Protein AF-0000000079068045 (afdb_homodimer)

InterPro domains:
  IPR004360 Glyoxalase/fosfomycin resistance/dioxygenase domain [PF00903] (9-110)
  IPR029068 Glyoxalase/Bleomycin resistance protein/Dihydroxybiphenyl dioxygenase [G3DSA:3.10.180.10] (1-116)
  IPR029068 Glyoxalase/Bleomycin resistance protein/Dihydroxybiphenyl dioxygenase [SSF54593] (9-110)

Radius of gyration: 17.55 Å; Cα contacts (8 Å, |Δi|>4): 547; chains: 2; bounding box: 43×41×38 Å

Sequence (234 aa):
MEILGTTLRICVDDLEAAVAFYEGLTSTPAQRFERGGVSVAAIGCFLLMSGPESELEVLRKVGATIAVKDVDEANAALTRAGARIVAGPVPTPAGRNLIALHPDGSVFEYADRKIMTMEILGTTLRICVDDLEAAVAFYEGLTSTPAQRFERGGVSVAAIGCFLLMSGPESELEVLRKVGATIAVKDVDEANAALTRAGARIVAGPVPTPAGRNLIALHPDGSVFEYADRKIMT

Secondary structure (DSSP, 8-state):
--EEEEEEEEE-S-HHHHHHHHHHHH--PPEEEEETTEEEEEETTEEEEE--HHHHHHHTT--EEEEES-HHHHHHHHHHHT-EEEEEEEEETTEEEEEEE-TTS-EEEEE------/--EEEEEEEEE-S-HHHHHHHHHHHH--PPEEEEETTEEEEEETTEEEEE--HHHHHHHTT--EEEEES-HHHHHHHHHHHT-EEEEEEEEETTEEEEEEE-TTS-EEEEE------

Nearest PDB structures (foldseek):
  3r6a-assembly1_B  TM=9.199E-01  e=5.557E-11  Methanosarcina mazei Go1
  8aid-assembly2_D  TM=8.809E-01  e=1.337E-10  Pseudomonas aeruginosa PAO1
  3rhe-assembly1_A  TM=5.974E-01  e=3.546E-06  Legionella pneumophila subsp. pneumophila str. Philadelphia 1
  5umw-assembly2_B  TM=4.608E-01  e=3.687E-05  Streptomyces sp. CB03234
  1r9c-assembly1_B  TM=3.521E-01  e=4.310E-04  Mesorhizobium loti

Structure (mmCIF, N/CA/C/O backbone):
data_AF-0000000079068045-model_v1
#
loop_
_entity.id
_entity.type
_entity.pdbx_description
1 polymer 'VOC family protein'
#
loop_
_atom_site.group_PDB
_atom_site.id
_atom_site.type_symbol
_atom_site.label_atom_id
_atom_site.label_alt_id
_atom_site.label_comp_id
_atom_site.label_asym_id
_atom_site.label_entity_id
_atom_site.label_seq_id
_atom_site.pdbx_PDB_ins_code
_atom_site.Cartn_x
_atom_site.Cartn_y
_atom_site.Cartn_z
_atom_site.occupancy
_atom_site.B_iso_or_equiv
_atom_site.auth_seq_id
_atom_site.auth_comp_id
_atom_site.auth_asym_id
_atom_site.auth_atom_id
_atom_site.pdbx_PDB_model_num
ATOM 1 N N . MET A 1 1 ? 13.25 -12.055 4.816 1 92.44 1 MET A N 1
ATOM 2 C CA . MET A 1 1 ? 13.148 -10.719 5.395 1 92.44 1 MET A CA 1
ATOM 3 C C . MET A 1 1 ? 11.875 -10.586 6.223 1 92.44 1 MET A C 1
ATOM 5 O O . MET A 1 1 ? 10.844 -11.18 5.891 1 92.44 1 MET A O 1
ATOM 9 N N . GLU A 1 2 ? 11.961 -9.898 7.379 1 96.31 2 GLU A N 1
ATOM 10 C CA . GLU A 1 2 ? 10.797 -9.688 8.234 1 96.31 2 GLU A CA 1
ATOM 11 C C . GLU A 1 2 ? 10.109 -8.367 7.91 1 96.31 2 GLU A C 1
ATOM 13 O O . GLU A 1 2 ? 10.68 -7.289 8.125 1 96.31 2 GLU A O 1
ATOM 18 N N . ILE A 1 3 ? 8.914 -8.445 7.43 1 97.31 3 ILE A N 1
ATOM 19 C CA . ILE A 1 3 ? 8.109 -7.281 7.086 1 97.31 3 ILE A CA 1
ATOM 20 C C . ILE A 1 3 ? 7.211 -6.906 8.258 1 97.31 3 ILE A C 1
ATOM 22 O O . ILE A 1 3 ? 6.508 -7.758 8.805 1 97.31 3 ILE A O 1
ATOM 26 N N . LEU A 1 4 ? 7.195 -5.664 8.688 1 97.19 4 LEU A N 1
ATOM 27 C CA . LEU A 1 4 ? 6.527 -5.223 9.906 1 97.19 4 LEU A CA 1
ATOM 28 C C . LEU A 1 4 ? 5.234 -4.48 9.578 1 97.19 4 LEU A C 1
ATOM 30 O O . LEU A 1 4 ? 4.375 -4.305 10.445 1 97.19 4 LEU A O 1
ATOM 34 N N . GLY A 1 5 ? 5.07 -4.027 8.344 1 97.31 5 GLY A N 1
ATOM 35 C CA . GLY A 1 5 ? 3.887 -3.297 7.918 1 97.31 5 GLY A CA 1
ATOM 36 C C . GLY A 1 5 ? 4.078 -2.559 6.609 1 97.31 5 GLY A C 1
ATOM 37 O O . GLY A 1 5 ? 5.168 -2.576 6.035 1 97.31 5 GLY A O 1
ATOM 38 N N . THR A 1 6 ? 3.027 -2.033 6.098 1 98.44 6 THR A N 1
ATOM 39 C CA . THR A 1 6 ? 3.047 -1.273 4.855 1 98.44 6 THR A CA 1
ATOM 40 C C . THR A 1 6 ? 2.369 0.081 5.035 1 98.44 6 THR A C 1
ATOM 42 O O . THR A 1 6 ? 1.378 0.193 5.762 1 98.44 6 THR A O 1
ATOM 45 N N . THR A 1 7 ? 2.953 1.076 4.473 1 98.38 7 THR A N 1
ATOM 46 C CA . THR A 1 7 ? 2.434 2.439 4.477 1 98.38 7 THR A CA 1
ATOM 47 C C . THR A 1 7 ? 2.035 2.873 3.07 1 98.38 7 THR A C 1
ATOM 49 O O . THR A 1 7 ? 2.789 2.666 2.115 1 98.38 7 THR A O 1
ATOM 52 N N . LEU A 1 8 ? 0.835 3.443 2.959 1 98.75 8 LEU A N 1
ATOM 53 C CA . LEU A 1 8 ? 0.317 3.92 1.681 1 98.75 8 LEU A CA 1
ATOM 54 C C . LEU A 1 8 ? 0.761 5.355 1.415 1 98.75 8 LEU A C 1
ATOM 56 O O . LEU A 1 8 ? 0.477 6.254 2.209 1 98.75 8 LEU A O 1
ATOM 60 N N . ARG A 1 9 ? 1.488 5.535 0.337 1 98.44 9 ARG A N 1
ATOM 61 C CA . ARG A 1 9 ? 1.966 6.855 -0.068 1 98.44 9 ARG A CA 1
ATOM 62 C C . ARG A 1 9 ? 0.938 7.562 -0.943 1 98.44 9 ARG A C 1
ATOM 64 O O . ARG A 1 9 ? 0.518 7.031 -1.973 1 98.44 9 ARG A O 1
ATOM 71 N N . ILE A 1 10 ? 0.625 8.742 -0.524 1 98.69 10 ILE A N 1
ATOM 72 C CA . ILE A 1 10 ? -0.393 9.5 -1.237 1 98.69 10 ILE A CA 1
ATOM 73 C C . ILE A 1 10 ? 0.118 10.914 -1.509 1 98.69 10 ILE A C 1
ATOM 75 O O . ILE A 1 10 ? 0.475 11.641 -0.578 1 98.69 10 ILE A O 1
ATOM 79 N N . CYS A 1 11 ? 0.181 11.281 -2.768 1 98.38 11 CYS A N 1
ATOM 80 C CA . CYS A 1 11 ? 0.485 12.664 -3.121 1 98.38 11 CYS A CA 1
ATOM 81 C C . CYS A 1 11 ? -0.789 13.492 -3.213 1 98.38 11 CYS A C 1
ATOM 83 O O . CYS A 1 11 ? -1.734 13.117 -3.906 1 98.38 11 CYS A O 1
ATOM 85 N N . VAL A 1 12 ? -0.786 14.562 -2.514 1 98.31 12 VAL A N 1
ATOM 86 C CA . VAL A 1 12 ? -1.998 15.367 -2.459 1 98.31 12 VAL A CA 1
ATOM 87 C C . VAL A 1 12 ? -1.674 16.812 -2.846 1 98.31 12 VAL A C 1
ATOM 89 O O . VAL A 1 12 ? -0.559 17.281 -2.617 1 98.31 12 VAL A O 1
ATOM 92 N N . ASP A 1 13 ? -2.613 17.516 -3.395 1 96.06 13 ASP A N 1
ATOM 93 C CA . ASP A 1 13 ? -2.455 18.922 -3.75 1 96.06 13 ASP A CA 1
ATOM 94 C C . ASP A 1 13 ? -2.641 19.812 -2.531 1 96.06 13 ASP A C 1
ATOM 96 O O . ASP A 1 13 ? -1.921 20.797 -2.365 1 96.06 13 ASP A O 1
ATOM 100 N N . ASP A 1 14 ? -3.58 19.531 -1.688 1 97.69 14 ASP A N 1
ATOM 101 C CA . ASP A 1 14 ? -3.9 20.281 -0.476 1 97.69 14 ASP A CA 1
ATOM 102 C C . ASP A 1 14 ? -3.652 19.438 0.772 1 97.69 14 ASP A C 1
ATOM 104 O O . ASP A 1 14 ? -4.527 18.672 1.198 1 97.69 14 ASP A O 1
ATOM 108 N N . LEU A 1 15 ? -2.486 19.672 1.396 1 98.5 15 LEU A N 1
ATOM 109 C CA . LEU A 1 15 ? -2.072 18.828 2.52 1 98.5 15 LEU A CA 1
ATOM 110 C C . LEU A 1 15 ? -2.994 19.031 3.717 1 98.5 15 LEU A C 1
ATOM 112 O O . LEU A 1 15 ? -3.355 18.078 4.398 1 98.5 15 LEU A O 1
ATOM 116 N N . GLU A 1 16 ? -3.363 20.234 3.996 1 98.62 16 GLU A N 1
ATOM 117 C CA . GLU A 1 16 ? -4.188 20.531 5.164 1 98.62 16 GLU A CA 1
ATOM 118 C C . GLU A 1 16 ? -5.551 19.859 5.062 1 98.62 16 GLU A C 1
ATOM 120 O O . GLU A 1 16 ? -6.043 19.281 6.035 1 98.62 16 GLU A O 1
ATOM 125 N N . ALA A 1 17 ? -6.172 19.922 3.889 1 98.62 17 ALA A N 1
ATOM 126 C CA . ALA A 1 17 ? -7.457 19.25 3.682 1 98.62 17 ALA A CA 1
ATOM 127 C C . ALA A 1 17 ? -7.32 17.734 3.838 1 98.62 17 ALA A C 1
ATOM 129 O O . ALA A 1 17 ? -8.188 17.094 4.434 1 98.62 17 ALA A O 1
ATOM 130 N N . ALA A 1 18 ? -6.262 17.219 3.262 1 98.69 18 ALA A N 1
ATOM 131 C CA . ALA A 1 18 ? -6.035 15.781 3.371 1 98.69 18 ALA A CA 1
ATOM 132 C C . ALA A 1 18 ? -5.824 15.367 4.824 1 98.69 18 ALA A C 1
ATOM 134 O O . ALA A 1 18 ? -6.402 14.383 5.289 1 98.69 18 ALA A O 1
ATOM 135 N N . VAL A 1 19 ? -5.004 16.094 5.551 1 98.81 19 VAL A N 1
ATOM 136 C CA . VAL A 1 19 ? -4.73 15.789 6.949 1 98.81 19 VAL A CA 1
ATOM 137 C C . VAL A 1 19 ? -6.035 15.797 7.746 1 98.81 19 VAL A C 1
ATOM 139 O O . VAL A 1 19 ? -6.289 14.891 8.547 1 98.81 19 VAL A O 1
ATOM 142 N N . ALA A 1 20 ? -6.859 16.766 7.516 1 98.81 20 ALA A N 1
ATOM 143 C CA . ALA A 1 20 ? -8.141 16.859 8.219 1 98.81 20 ALA A CA 1
ATOM 144 C C . ALA A 1 20 ? -8.984 15.609 7.973 1 98.81 20 ALA A C 1
ATOM 146 O O . ALA A 1 20 ? -9.562 15.047 8.906 1 98.81 20 ALA A O 1
ATOM 147 N N . PHE A 1 21 ? -9.031 15.188 6.762 1 98.81 21 PHE A N 1
ATOM 148 C CA . PHE A 1 21 ? -9.805 14 6.406 1 98.81 21 PHE A CA 1
ATOM 149 C C . PHE A 1 21 ? -9.25 12.766 7.109 1 98.81 21 PHE A C 1
ATOM 151 O O . PHE A 1 21 ? -9.992 12.039 7.773 1 98.81 21 PHE A O 1
ATOM 158 N N . TYR A 1 22 ? -7.938 12.539 6.961 1 98.81 22 TYR A N 1
ATOM 159 C CA . TYR A 1 22 ? -7.355 11.289 7.438 1 98.81 22 TYR A CA 1
ATOM 160 C C . TYR A 1 22 ? -7.301 11.266 8.961 1 98.81 22 TYR A C 1
ATOM 162 O O . TYR A 1 22 ? -7.426 10.203 9.578 1 98.81 22 TYR A O 1
ATOM 170 N N . GLU A 1 23 ? -7.07 12.438 9.633 1 98.69 23 GLU A N 1
ATOM 171 C CA . GLU A 1 23 ? -7.211 12.477 11.086 1 98.69 23 GLU A CA 1
ATOM 172 C C . GLU A 1 23 ? -8.633 12.109 11.516 1 98.69 23 GLU A C 1
ATOM 174 O O . GLU A 1 23 ? -8.82 11.359 12.469 1 98.69 23 GLU A O 1
ATOM 179 N N . GLY A 1 24 ? -9.625 12.688 10.781 1 98 24 GLY A N 1
ATOM 180 C CA . GLY A 1 24 ? -11.016 12.344 11.062 1 98 24 GLY A CA 1
ATOM 181 C C . GLY A 1 24 ? -11.32 10.875 10.852 1 98 24 GLY A C 1
ATOM 182 O O . GLY A 1 24 ? -12.07 10.273 11.625 1 98 24 GLY A O 1
ATOM 183 N N . LEU A 1 25 ? -10.727 10.328 9.82 1 98.38 25 LEU A N 1
ATOM 184 C CA . LEU A 1 25 ? -10.961 8.93 9.453 1 98.38 25 LEU A CA 1
ATOM 185 C C . LEU A 1 25 ? -10.391 7.988 10.508 1 98.38 25 LEU A C 1
ATOM 187 O O . LEU A 1 25 ? -11.039 7.016 10.891 1 98.38 25 LEU A O 1
ATOM 191 N N . THR A 1 26 ? -9.188 8.297 10.992 1 97.44 26 THR A N 1
ATOM 192 C CA . THR A 1 26 ? -8.469 7.328 11.805 1 97.44 26 THR A CA 1
ATOM 193 C C . THR A 1 26 ? -8.516 7.727 13.281 1 97.44 26 THR A C 1
ATOM 195 O O . THR A 1 26 ? -8.164 6.93 14.156 1 97.44 26 THR A O 1
ATOM 198 N N . SER A 1 27 ? -8.883 8.961 13.578 1 96.94 27 SER A N 1
ATOM 199 C CA . SER A 1 27 ? -8.797 9.539 14.914 1 96.94 27 SER A CA 1
ATOM 200 C C . SER A 1 27 ? -7.367 9.5 15.445 1 96.94 27 SER A C 1
ATOM 202 O O . SER A 1 27 ? -7.145 9.25 16.625 1 96.94 27 SER A O 1
ATOM 204 N N . THR A 1 28 ? -6.375 9.547 14.602 1 97 28 THR A N 1
ATOM 205 C CA . THR A 1 28 ? -4.945 9.594 14.891 1 97 28 THR A CA 1
ATOM 206 C C . THR A 1 28 ? -4.344 10.914 14.43 1 97 28 THR A C 1
ATOM 208 O O . THR A 1 28 ? -4.582 11.359 13.305 1 97 28 THR A O 1
ATOM 211 N N . PRO A 1 29 ? -3.562 11.555 15.359 1 98 29 PRO A N 1
ATOM 212 C CA . PRO A 1 29 ? -2.947 12.812 14.945 1 98 29 PRO A CA 1
ATOM 213 C C . PRO A 1 29 ? -1.844 12.617 13.906 1 98 29 PRO A C 1
ATOM 215 O O . PRO A 1 29 ? -1.125 11.617 13.945 1 98 29 PRO A O 1
ATOM 218 N N . ALA A 1 30 ? -1.692 13.656 13.094 1 98.44 30 ALA A N 1
ATOM 219 C CA . ALA A 1 30 ? -0.659 13.633 12.062 1 98.44 30 ALA A CA 1
ATOM 220 C C . ALA A 1 30 ? 0.718 13.914 12.664 1 98.44 30 ALA A C 1
ATOM 222 O O . ALA A 1 30 ? 0.859 14.773 13.531 1 98.44 30 ALA A O 1
ATOM 223 N N . GLN A 1 31 ? 1.698 13.164 12.273 1 97.94 31 GLN A N 1
ATOM 224 C CA . GLN A 1 31 ? 3.102 13.516 12.453 1 97.94 31 GLN A CA 1
ATOM 225 C C . GLN A 1 31 ? 3.664 14.211 11.219 1 97.94 31 GLN A C 1
ATOM 227 O O . GLN A 1 31 ? 3.803 13.594 10.164 1 97.94 31 GLN A O 1
ATOM 232 N N . ARG A 1 32 ? 4.047 15.43 11.375 1 97.44 32 ARG A N 1
ATOM 233 C CA . ARG A 1 32 ? 4.434 16.234 10.227 1 97.44 32 ARG A CA 1
ATOM 234 C C . ARG A 1 32 ? 5.945 16.438 10.18 1 97.44 32 ARG A C 1
ATOM 236 O O . ARG A 1 32 ? 6.586 16.594 11.219 1 97.44 32 ARG A O 1
ATOM 243 N N . PHE A 1 33 ? 6.477 16.406 8.984 1 95.62 33 PHE A N 1
ATOM 244 C CA . PHE A 1 33 ? 7.887 16.719 8.781 1 95.62 33 PHE A CA 1
ATOM 245 C C . PHE A 1 33 ? 8.141 17.109 7.328 1 95.62 33 PHE A C 1
ATOM 247 O O . PHE A 1 33 ? 7.23 17.078 6.5 1 95.62 33 PHE A O 1
ATOM 254 N N . GLU A 1 34 ? 9.375 17.625 7.109 1 94 34 GLU A N 1
ATOM 255 C CA . GLU A 1 34 ? 9.805 18 5.766 1 94 34 GLU A CA 1
ATOM 256 C C . GLU A 1 34 ? 10.883 17.047 5.242 1 94 34 GLU A C 1
ATOM 258 O O . GLU A 1 34 ? 11.766 16.641 5.996 1 94 34 GLU A O 1
ATOM 263 N N . ARG A 1 35 ? 10.719 16.734 3.869 1 86.06 35 ARG A N 1
ATOM 264 C CA . ARG A 1 35 ? 11.719 15.914 3.203 1 86.06 35 ARG A CA 1
ATOM 265 C C . ARG A 1 35 ? 12.023 16.453 1.807 1 86.06 35 ARG A C 1
ATOM 267 O O . ARG A 1 35 ? 11.211 16.312 0.892 1 86.06 35 ARG A O 1
ATOM 274 N N . GLY A 1 36 ? 13.281 16.906 1.491 1 83.81 36 GLY A N 1
ATOM 275 C CA . GLY A 1 36 ? 13.695 17.312 0.154 1 83.81 36 GLY A CA 1
ATOM 276 C C . GLY A 1 36 ? 12.758 18.297 -0.491 1 83.81 36 GLY A C 1
ATOM 277 O O . GLY A 1 36 ? 12.438 18.188 -1.676 1 83.81 36 GLY A O 1
ATOM 278 N N . GLY A 1 37 ? 12.086 19.203 0.213 1 89.88 37 GLY A N 1
ATOM 279 C CA . GLY A 1 37 ? 11.195 20.219 -0.304 1 89.88 37 GLY A CA 1
ATOM 280 C C . GLY A 1 37 ? 9.734 19.797 -0.31 1 89.88 37 GLY A C 1
ATOM 281 O O . GLY A 1 37 ? 8.891 20.469 -0.905 1 89.88 37 GLY A O 1
ATOM 282 N N . VAL A 1 38 ? 9.508 18.688 0.188 1 96.19 38 VAL A N 1
ATOM 283 C CA . VAL A 1 38 ? 8.156 18.156 0.238 1 96.19 38 VAL A CA 1
ATOM 284 C C . VAL A 1 38 ? 7.664 18.125 1.685 1 96.19 38 VAL A C 1
ATOM 286 O O . VAL A 1 38 ? 8.422 17.766 2.594 1 96.19 38 VAL A O 1
ATOM 289 N N . SER A 1 39 ? 6.445 18.547 1.877 1 98.31 39 SER A N 1
ATOM 290 C CA . SER A 1 39 ? 5.801 18.422 3.18 1 98.31 39 SER A CA 1
ATOM 291 C C . SER A 1 39 ? 5.133 17.062 3.334 1 98.31 39 SER A C 1
ATOM 293 O O . SER A 1 39 ? 4.41 16.609 2.443 1 98.31 39 SER A O 1
ATOM 295 N N . VAL A 1 40 ? 5.402 16.453 4.508 1 97.75 40 VAL A N 1
ATOM 296 C CA . VAL A 1 40 ? 4.906 15.094 4.73 1 97.75 40 VAL A CA 1
ATOM 297 C C . VAL A 1 40 ? 4.086 15.055 6.016 1 97.75 40 VAL A C 1
ATOM 299 O O . VAL A 1 40 ? 4.422 15.711 7 1 97.75 40 VAL A O 1
ATOM 302 N N . ALA A 1 41 ? 3.008 14.352 6.02 1 98.56 41 ALA A N 1
ATOM 303 C CA . ALA A 1 41 ? 2.205 14.031 7.195 1 98.56 41 ALA A CA 1
ATOM 304 C C . ALA A 1 41 ? 1.92 12.531 7.27 1 98.56 41 ALA A C 1
ATOM 306 O O . ALA A 1 41 ? 1.32 11.961 6.355 1 98.56 41 ALA A O 1
ATOM 307 N N . ALA A 1 42 ? 2.408 11.898 8.289 1 97.94 42 ALA A N 1
ATOM 308 C CA . ALA A 1 42 ? 2.137 10.484 8.531 1 97.94 42 ALA A CA 1
ATOM 309 C C . ALA A 1 42 ? 0.96 10.312 9.492 1 97.94 42 ALA A C 1
ATOM 311 O O . ALA A 1 42 ? 0.919 10.93 10.555 1 97.94 42 ALA A O 1
ATOM 312 N N . ILE A 1 43 ? -0.05 9.5 9.117 1 98.25 43 ILE A N 1
ATOM 313 C CA . ILE A 1 43 ? -1.232 9.211 9.922 1 98.25 43 ILE A CA 1
ATOM 314 C C . ILE A 1 43 ? -1.562 7.727 9.836 1 98.25 43 ILE A C 1
ATOM 316 O O . ILE A 1 43 ? -2.205 7.277 8.883 1 98.25 43 ILE A O 1
ATOM 320 N N . GLY A 1 44 ? -1.146 6.98 10.867 1 96.44 44 GLY A N 1
ATOM 321 C CA . GLY A 1 44 ? -1.332 5.543 10.789 1 96.44 44 GLY A CA 1
ATOM 322 C C . GLY A 1 44 ? -0.612 4.91 9.617 1 96.44 44 GLY A C 1
ATOM 323 O O . GLY A 1 44 ? 0.607 5.035 9.484 1 96.44 44 GLY A O 1
ATOM 324 N N . CYS A 1 45 ? -1.376 4.305 8.711 1 97.81 45 CYS A N 1
ATOM 325 C CA . CYS A 1 45 ? -0.785 3.633 7.559 1 97.81 45 CYS A CA 1
ATOM 326 C C . CYS A 1 45 ? -0.762 4.551 6.344 1 97.81 45 CYS A C 1
ATOM 328 O O . CYS A 1 45 ? -0.524 4.102 5.223 1 97.81 45 CYS A O 1
ATOM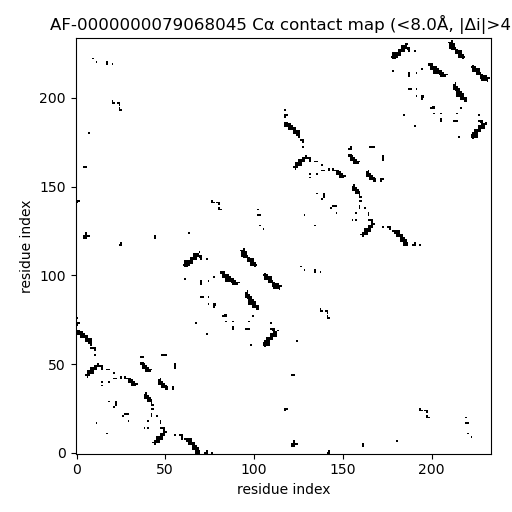 330 N N . PHE A 1 46 ? -1.061 5.805 6.492 1 98.69 46 PHE A N 1
ATOM 331 C CA . PHE A 1 46 ? -1.096 6.762 5.391 1 98.69 46 PHE A CA 1
ATOM 332 C C . PHE A 1 46 ? 0.075 7.73 5.477 1 98.69 46 PHE A C 1
ATOM 334 O O . PHE A 1 46 ? 0.321 8.32 6.531 1 98.69 46 PHE A O 1
ATOM 341 N N . LEU A 1 47 ? 0.785 7.902 4.465 1 98.56 47 LEU A N 1
ATOM 342 C CA . LEU A 1 47 ? 1.834 8.906 4.316 1 98.56 47 LEU A CA 1
ATOM 343 C C . LEU A 1 47 ? 1.456 9.938 3.258 1 98.56 47 LEU A C 1
ATOM 345 O O . LEU A 1 47 ? 1.569 9.672 2.059 1 98.56 47 LEU A O 1
ATOM 349 N N . LEU A 1 48 ? 1.043 11.07 3.709 1 98.75 48 LEU A N 1
ATOM 350 C CA . LEU A 1 48 ? 0.606 12.156 2.834 1 98.75 48 LEU A CA 1
ATOM 351 C C . LEU A 1 48 ? 1.776 13.055 2.459 1 98.75 48 LEU A C 1
ATOM 353 O O . LEU A 1 48 ? 2.564 13.453 3.322 1 98.75 48 LEU A O 1
ATOM 357 N N . MET A 1 49 ? 1.909 13.336 1.209 1 98.56 49 MET A N 1
ATOM 358 C CA . MET A 1 49 ? 3.012 14.156 0.72 1 98.56 49 MET A CA 1
ATOM 359 C C . MET A 1 49 ? 2.498 15.281 -0.18 1 98.56 49 MET A C 1
ATOM 361 O O . MET A 1 49 ? 1.635 15.055 -1.029 1 98.56 49 MET A O 1
ATOM 365 N N . SER A 1 50 ? 2.996 16.469 -0.032 1 98.56 50 SER A N 1
ATOM 366 C CA . SER A 1 50 ? 2.623 17.641 -0.817 1 98.56 50 SER A CA 1
ATOM 367 C C . SER A 1 50 ? 3.834 18.516 -1.112 1 98.56 50 SER A C 1
ATOM 369 O O . SER A 1 50 ? 4.688 18.719 -0.247 1 98.56 50 SER A O 1
ATOM 371 N N . GLY A 1 51 ? 3.934 19.031 -2.297 1 97.5 51 GLY A N 1
ATOM 372 C CA . GLY A 1 51 ? 5.035 19.875 -2.752 1 97.5 51 GLY A CA 1
ATOM 373 C C . GLY A 1 51 ? 4.965 20.188 -4.23 1 97.5 51 GLY A C 1
ATOM 374 O O . GLY A 1 51 ? 3.916 20.031 -4.859 1 97.5 51 GLY A O 1
ATOM 375 N N . PRO A 1 52 ? 6.121 20.766 -4.758 1 96.56 52 PRO A N 1
ATOM 376 C CA . PRO A 1 52 ? 6.145 21.062 -6.195 1 96.56 52 PRO A CA 1
ATOM 377 C C . PRO A 1 52 ? 5.918 19.812 -7.051 1 96.56 52 PRO A C 1
ATOM 379 O O . PRO A 1 52 ? 6.398 18.734 -6.715 1 96.56 52 PRO A O 1
ATOM 382 N N . GLU A 1 53 ? 5.164 19.984 -8.172 1 95.56 53 GLU A N 1
ATOM 383 C CA . GLU A 1 53 ? 4.801 18.891 -9.055 1 95.56 53 GLU A CA 1
ATOM 384 C C . GLU A 1 53 ? 6.039 18.125 -9.539 1 95.56 53 GLU A C 1
ATOM 386 O O . GLU A 1 53 ? 6 16.906 -9.703 1 95.56 53 GLU A O 1
ATOM 391 N N . SER A 1 54 ? 7.133 18.844 -9.719 1 95.69 54 SER A N 1
ATOM 392 C CA . SER A 1 54 ? 8.359 18.219 -10.188 1 95.69 54 SER A CA 1
ATOM 393 C C . SER A 1 54 ? 8.867 17.188 -9.18 1 95.69 54 SER A C 1
ATOM 395 O O . SER A 1 54 ? 9.398 16.141 -9.57 1 95.69 54 SER A O 1
ATOM 397 N N . GLU A 1 55 ? 8.703 17.469 -7.906 1 95.5 55 GLU A N 1
ATOM 398 C CA . GLU A 1 55 ? 9.086 16.531 -6.852 1 95.5 55 GLU A CA 1
ATOM 399 C C . GLU A 1 55 ? 8.062 15.406 -6.715 1 95.5 55 GLU A C 1
ATOM 401 O O . GLU A 1 55 ? 8.438 14.234 -6.598 1 95.5 55 GLU A O 1
ATOM 406 N N . LEU A 1 56 ? 6.816 15.734 -6.801 1 96.44 56 LEU A N 1
ATOM 407 C CA . LEU A 1 56 ? 5.758 14.75 -6.613 1 96.44 56 LEU A CA 1
ATOM 408 C C . LEU A 1 56 ? 5.773 13.711 -7.734 1 96.44 56 LEU A C 1
ATOM 410 O O . LEU A 1 56 ? 5.457 12.539 -7.504 1 96.44 56 LEU A O 1
ATOM 414 N N . GLU A 1 57 ? 6.137 14.117 -8.953 1 95.69 57 GLU A N 1
ATOM 415 C CA . GLU A 1 57 ? 6.203 13.211 -10.094 1 95.69 57 GLU A CA 1
ATOM 416 C C . GLU A 1 57 ? 7.156 12.047 -9.82 1 95.69 57 GLU A C 1
ATOM 418 O O . GLU A 1 57 ? 6.875 10.906 -10.188 1 95.69 57 GLU A O 1
ATOM 423 N N . VAL A 1 58 ? 8.266 12.344 -9.18 1 94.5 58 VAL A N 1
ATOM 424 C CA . VAL A 1 58 ? 9.258 11.328 -8.836 1 94.5 58 VAL A CA 1
ATOM 425 C C . VAL A 1 58 ? 8.742 10.469 -7.68 1 94.5 58 VAL A C 1
ATOM 427 O O . VAL A 1 58 ? 8.836 9.242 -7.723 1 94.5 58 VAL A O 1
ATOM 430 N N . LEU A 1 59 ? 8.109 11.102 -6.727 1 96.12 59 LEU A N 1
ATOM 431 C CA . LEU A 1 59 ? 7.637 10.414 -5.527 1 96.12 59 LEU A CA 1
ATOM 432 C C . LEU A 1 59 ? 6.492 9.461 -5.863 1 96.12 59 LEU A C 1
ATOM 434 O O . LEU A 1 59 ? 6.359 8.398 -5.242 1 96.12 59 LEU A O 1
ATOM 438 N N . ARG A 1 60 ? 5.738 9.758 -6.914 1 96.88 60 ARG A N 1
ATOM 439 C CA . ARG A 1 60 ? 4.59 8.953 -7.324 1 96.88 60 ARG A CA 1
ATOM 440 C C . ARG A 1 60 ? 5.039 7.598 -7.871 1 96.88 60 ARG A C 1
ATOM 442 O O . ARG A 1 60 ? 4.242 6.66 -7.945 1 96.88 60 ARG A O 1
ATOM 449 N N . LYS A 1 61 ? 6.281 7.484 -8.227 1 97.19 61 LYS A N 1
ATOM 450 C CA . LYS A 1 61 ? 6.793 6.234 -8.781 1 97.19 61 LYS A CA 1
ATOM 451 C C . LYS A 1 61 ? 6.973 5.184 -7.688 1 97.19 61 LYS A C 1
ATOM 453 O O . LYS A 1 61 ? 7.02 3.986 -7.973 1 97.19 61 LYS A O 1
ATOM 458 N N . VAL A 1 62 ? 7.188 5.676 -6.422 1 98.19 62 VAL A N 1
ATOM 459 C CA . VAL A 1 62 ? 7.316 4.777 -5.281 1 98.19 62 VAL A CA 1
ATOM 460 C C . VAL A 1 62 ? 5.934 4.43 -4.734 1 98.19 62 VAL A C 1
ATOM 462 O O . VAL A 1 62 ? 5.285 5.262 -4.094 1 98.19 62 VAL A O 1
ATOM 465 N N . GLY A 1 63 ? 5.523 3.209 -4.902 1 98.31 63 GLY A N 1
ATOM 466 C CA . GLY A 1 63 ? 4.141 2.816 -4.691 1 98.31 63 GLY A CA 1
ATOM 467 C C . GLY A 1 63 ? 3.766 2.719 -3.223 1 98.31 63 GLY A C 1
ATOM 468 O O . GLY A 1 63 ? 2.605 2.926 -2.859 1 98.31 63 GLY A O 1
ATOM 469 N N . ALA A 1 64 ? 4.711 2.365 -2.344 1 98.69 64 ALA A N 1
ATOM 470 C CA . ALA A 1 64 ? 4.48 2.172 -0.913 1 98.69 64 ALA A CA 1
ATOM 471 C C . ALA A 1 64 ? 5.801 2.107 -0.151 1 98.69 64 ALA A C 1
ATOM 473 O O . ALA A 1 64 ? 6.871 1.996 -0.755 1 98.69 64 ALA A O 1
ATOM 474 N N . THR A 1 65 ? 5.703 2.312 1.07 1 98.31 65 THR A N 1
ATOM 475 C CA . THR A 1 65 ? 6.816 2.029 1.968 1 98.31 65 THR A CA 1
ATOM 476 C C . THR A 1 65 ? 6.555 0.758 2.771 1 98.31 65 THR A C 1
ATOM 478 O O . THR A 1 65 ? 5.484 0.601 3.361 1 98.31 65 THR A O 1
ATOM 481 N N . ILE A 1 66 ? 7.484 -0.098 2.711 1 98.62 66 ILE A N 1
ATOM 482 C CA . ILE A 1 66 ? 7.418 -1.35 3.457 1 98.62 66 ILE A CA 1
ATOM 483 C C . ILE A 1 66 ? 8.375 -1.292 4.648 1 98.62 66 ILE A C 1
ATOM 485 O O . ILE A 1 66 ? 9.586 -1.132 4.473 1 98.62 66 ILE A O 1
ATOM 489 N N . ALA A 1 67 ? 7.777 -1.357 5.832 1 98.06 67 ALA A N 1
ATOM 490 C CA . ALA A 1 67 ? 8.586 -1.384 7.051 1 98.06 67 ALA A CA 1
ATOM 491 C C . ALA A 1 67 ? 9.203 -2.762 7.27 1 98.06 67 ALA A C 1
ATOM 493 O O . ALA A 1 67 ? 8.492 -3.771 7.285 1 98.06 67 ALA A O 1
ATOM 494 N N . VAL A 1 68 ? 10.516 -2.768 7.41 1 98.19 68 VAL A N 1
ATOM 495 C CA . VAL A 1 68 ? 11.219 -4.027 7.637 1 98.19 68 VAL A CA 1
ATOM 496 C C . VAL A 1 68 ? 12.031 -3.943 8.93 1 98.19 68 VAL A C 1
ATOM 498 O O . VAL A 1 68 ? 12.344 -2.85 9.406 1 98.19 68 VAL A O 1
ATOM 501 N N . LYS A 1 69 ? 12.312 -5.102 9.508 1 97.62 69 LYS A N 1
ATOM 502 C CA . LYS A 1 69 ? 13.094 -5.141 10.734 1 97.62 69 LYS A CA 1
ATOM 503 C C . LYS A 1 69 ? 14.516 -4.652 10.5 1 97.62 69 LYS A C 1
ATOM 505 O O . LYS A 1 69 ? 15.094 -3.961 11.344 1 97.62 69 LYS A O 1
ATOM 510 N N . ASP A 1 70 ? 15.133 -5.043 9.391 1 97.25 70 ASP A N 1
ATOM 511 C CA . ASP A 1 70 ? 16.516 -4.738 9.062 1 97.25 70 ASP A CA 1
ATOM 512 C C . ASP A 1 70 ? 16.688 -4.492 7.566 1 97.25 70 ASP A C 1
ATOM 514 O O . ASP A 1 70 ? 16.516 -5.402 6.758 1 97.25 70 ASP A O 1
ATOM 518 N N . VAL A 1 71 ? 17.156 -3.32 7.238 1 97.88 71 VAL A N 1
ATOM 519 C CA . VAL A 1 71 ? 17.25 -2.908 5.84 1 97.88 71 VAL A CA 1
ATOM 520 C C . VAL A 1 71 ? 18.344 -3.703 5.133 1 97.88 71 VAL A C 1
ATOM 522 O O . VAL A 1 71 ? 18.25 -3.971 3.934 1 97.88 71 VAL A O 1
ATOM 525 N N . ASP A 1 72 ? 19.391 -4.086 5.836 1 97.06 72 ASP A N 1
ATOM 526 C CA . ASP A 1 72 ? 20.438 -4.895 5.219 1 97.06 72 ASP A CA 1
ATOM 527 C C . ASP A 1 72 ? 19.922 -6.277 4.836 1 97.06 72 ASP A C 1
ATOM 529 O O . ASP A 1 72 ? 20.266 -6.805 3.775 1 97.06 72 ASP A O 1
ATOM 533 N N . GLU A 1 73 ? 19.141 -6.82 5.715 1 97.69 73 GLU A N 1
ATOM 534 C CA . GLU A 1 73 ? 18.516 -8.094 5.391 1 97.69 73 GLU A CA 1
ATOM 535 C C . GLU A 1 73 ? 17.562 -7.961 4.199 1 97.69 73 GLU A C 1
ATOM 537 O O . GLU A 1 73 ? 17.516 -8.836 3.332 1 97.69 73 GLU A O 1
ATOM 542 N N . ALA A 1 74 ? 16.844 -6.879 4.184 1 98.25 74 ALA A N 1
ATOM 543 C CA . ALA A 1 74 ? 15.961 -6.621 3.053 1 98.25 74 ALA A CA 1
ATOM 544 C C . ALA A 1 74 ? 16.75 -6.492 1.755 1 98.25 74 ALA A C 1
ATOM 546 O O . ALA A 1 74 ? 16.375 -7.07 0.732 1 98.25 74 ALA A O 1
ATOM 547 N N . ASN A 1 75 ? 17.797 -5.727 1.791 1 98.5 75 ASN A N 1
ATOM 548 C CA . ASN A 1 75 ? 18.672 -5.551 0.635 1 98.5 75 ASN A CA 1
ATOM 549 C C . ASN A 1 75 ? 19.156 -6.887 0.086 1 98.5 75 ASN A C 1
ATOM 551 O O . ASN A 1 75 ? 19.094 -7.129 -1.12 1 98.5 75 ASN A O 1
ATOM 555 N N . ALA A 1 76 ? 19.609 -7.719 0.955 1 98.38 76 ALA A N 1
ATOM 556 C CA . ALA A 1 76 ? 20.094 -9.031 0.552 1 98.38 76 ALA A CA 1
ATOM 557 C C . ALA A 1 76 ? 18.984 -9.867 -0.07 1 98.38 76 ALA A C 1
ATOM 559 O O . ALA A 1 76 ? 19.172 -10.508 -1.107 1 98.38 76 ALA A O 1
ATOM 560 N N . ALA A 1 77 ? 17.812 -9.898 0.573 1 98.5 77 ALA A N 1
ATOM 561 C CA . ALA A 1 77 ? 16.672 -10.664 0.075 1 98.5 77 ALA A CA 1
ATOM 562 C C . ALA A 1 77 ? 16.234 -10.156 -1.296 1 98.5 77 ALA A C 1
ATOM 564 O O . ALA A 1 77 ? 15.969 -10.953 -2.199 1 98.5 77 ALA A O 1
ATOM 565 N N . LEU A 1 78 ? 16.141 -8.852 -1.461 1 98.81 78 LEU A N 1
ATOM 566 C CA . LEU A 1 78 ? 15.742 -8.227 -2.713 1 98.81 78 LEU A CA 1
ATOM 567 C C . LEU A 1 78 ? 16.703 -8.578 -3.84 1 98.81 78 LEU A C 1
ATOM 569 O O . LEU A 1 78 ? 16.281 -8.984 -4.926 1 98.81 78 LEU A O 1
ATOM 573 N N . THR A 1 79 ? 17.953 -8.461 -3.533 1 98.25 79 THR A N 1
ATOM 574 C CA . THR A 1 79 ? 18.984 -8.75 -4.516 1 98.25 79 THR A CA 1
ATOM 575 C C . THR A 1 79 ? 18.969 -10.227 -4.91 1 98.25 79 THR A C 1
ATOM 577 O O . THR A 1 79 ? 18.984 -10.562 -6.094 1 98.25 79 THR A O 1
ATOM 580 N N . ARG A 1 80 ? 18.859 -11.07 -3.965 1 98.12 80 ARG A N 1
ATOM 581 C CA . ARG A 1 80 ? 18.797 -12.508 -4.219 1 98.12 80 ARG A CA 1
ATOM 582 C C . ARG A 1 80 ? 17.594 -12.867 -5.078 1 98.12 80 ARG A C 1
ATOM 584 O O . ARG A 1 80 ? 17.688 -13.727 -5.961 1 98.12 80 ARG A O 1
ATOM 591 N N . ALA A 1 81 ? 16.5 -12.219 -4.809 1 98.31 81 ALA A N 1
ATOM 592 C CA . ALA A 1 81 ? 15.258 -12.531 -5.5 1 98.31 81 ALA A CA 1
ATOM 593 C C . ALA A 1 81 ? 15.258 -11.961 -6.914 1 98.31 81 ALA A C 1
ATOM 595 O O . ALA A 1 81 ? 14.43 -12.344 -7.746 1 98.31 81 ALA A O 1
ATOM 596 N N . GLY A 1 82 ? 16.125 -10.953 -7.168 1 98.19 82 GLY A N 1
ATOM 597 C CA . GLY A 1 82 ? 16.234 -10.438 -8.523 1 98.19 82 GLY A CA 1
ATOM 598 C C . GLY A 1 82 ? 15.742 -9.016 -8.672 1 98.19 82 GLY A C 1
ATOM 599 O O . GLY A 1 82 ? 15.555 -8.531 -9.789 1 98.19 82 GLY A O 1
ATOM 600 N N . ALA A 1 83 ? 15.531 -8.32 -7.617 1 98.81 83 ALA A N 1
ATOM 601 C CA . ALA A 1 83 ? 15.188 -6.906 -7.668 1 98.81 83 ALA A CA 1
ATOM 602 C C . ALA A 1 83 ? 16.422 -6.047 -7.91 1 98.81 83 ALA A C 1
ATOM 604 O O . ALA A 1 83 ? 17.547 -6.492 -7.668 1 98.81 83 ALA A O 1
ATOM 605 N N . ARG A 1 84 ? 16.203 -4.871 -8.43 1 98.69 84 ARG A N 1
ATOM 606 C CA . ARG A 1 84 ? 17.266 -3.881 -8.578 1 98.69 84 ARG A CA 1
ATOM 607 C C . ARG A 1 84 ? 17.188 -2.818 -7.488 1 98.69 84 ARG A C 1
ATOM 609 O O . ARG A 1 84 ? 16.125 -2.207 -7.289 1 98.69 84 ARG A O 1
ATOM 616 N N . ILE A 1 85 ? 18.234 -2.57 -6.793 1 98.75 85 ILE A N 1
ATOM 617 C CA . ILE A 1 85 ? 18.297 -1.482 -5.82 1 98.75 85 ILE A CA 1
ATOM 618 C C . ILE A 1 85 ? 18.531 -0.159 -6.543 1 98.75 85 ILE A C 1
ATOM 620 O O . ILE A 1 85 ? 19.594 0.044 -7.145 1 98.75 85 ILE A O 1
ATOM 624 N N . VAL A 1 86 ? 17.594 0.74 -6.492 1 98.19 86 VAL A N 1
ATOM 625 C CA . VAL A 1 86 ? 17.656 1.993 -7.238 1 98.19 86 VAL A CA 1
ATOM 626 C C . VAL A 1 86 ? 18.328 3.07 -6.387 1 98.19 86 VAL A C 1
ATOM 628 O O . VAL A 1 86 ? 18.875 4.035 -6.922 1 98.19 86 VAL A O 1
ATOM 631 N N . ALA A 1 87 ? 18.234 2.955 -5.133 1 97.12 87 ALA A N 1
ATOM 632 C CA . ALA A 1 87 ? 18.828 3.906 -4.203 1 97.12 87 ALA A CA 1
ATOM 633 C C . ALA A 1 87 ? 19 3.291 -2.816 1 97.12 87 ALA A C 1
ATOM 635 O O . ALA A 1 87 ? 18.141 2.521 -2.371 1 97.12 87 ALA A O 1
ATOM 636 N N . GLY A 1 88 ? 20.047 3.672 -2.139 1 95.94 88 GLY A N 1
ATOM 637 C CA . GLY A 1 88 ? 20.281 3.275 -0.757 1 95.94 88 GLY A CA 1
ATOM 638 C C . GLY A 1 88 ? 21.031 1.963 -0.627 1 95.94 88 GLY A C 1
ATOM 639 O O . GLY A 1 88 ? 21.516 1.425 -1.618 1 95.94 88 GLY A O 1
ATOM 640 N N . PRO A 1 89 ? 21 1.464 0.539 1 96.56 89 PRO A N 1
ATOM 641 C CA . PRO A 1 89 ? 20.516 2.006 1.809 1 96.56 89 PRO A CA 1
ATOM 642 C C . PRO A 1 89 ? 21.156 3.344 2.166 1 96.56 89 PRO A C 1
ATOM 644 O O . PRO A 1 89 ? 22.359 3.541 1.932 1 96.56 89 PRO A O 1
ATOM 647 N N . VAL A 1 90 ? 20.266 4.293 2.633 1 94.06 90 VAL A N 1
ATOM 648 C CA . VAL A 1 90 ? 20.75 5.59 3.104 1 94.06 90 VAL A CA 1
ATOM 649 C C . VAL A 1 90 ? 20.281 5.824 4.539 1 94.06 90 VAL A C 1
ATOM 651 O O . VAL A 1 90 ? 19.141 5.492 4.887 1 94.06 90 VAL A O 1
ATOM 654 N N . PRO A 1 91 ? 21.094 6.422 5.379 1 92.12 91 PRO A N 1
ATOM 655 C CA . PRO A 1 91 ? 20.641 6.762 6.73 1 92.12 91 PRO A CA 1
ATOM 656 C C . PRO A 1 91 ? 19.641 7.918 6.75 1 92.12 91 PRO A C 1
ATOM 658 O O . PRO A 1 91 ? 19.766 8.852 5.957 1 92.12 91 PRO A O 1
ATOM 661 N N . THR A 1 92 ? 18.641 7.734 7.582 1 86.5 92 THR A N 1
ATOM 662 C CA . THR A 1 92 ? 17.703 8.805 7.891 1 86.5 92 THR A CA 1
ATOM 663 C C . THR A 1 92 ? 17.578 9.008 9.398 1 86.5 92 THR A C 1
ATOM 665 O O . THR A 1 92 ? 18.016 8.164 10.18 1 86.5 92 THR A O 1
ATOM 668 N N . PRO A 1 93 ? 17.078 10.172 9.867 1 81.62 93 PRO A N 1
ATOM 669 C CA . PRO A 1 93 ? 16.891 10.367 11.305 1 81.62 93 PRO A CA 1
ATOM 6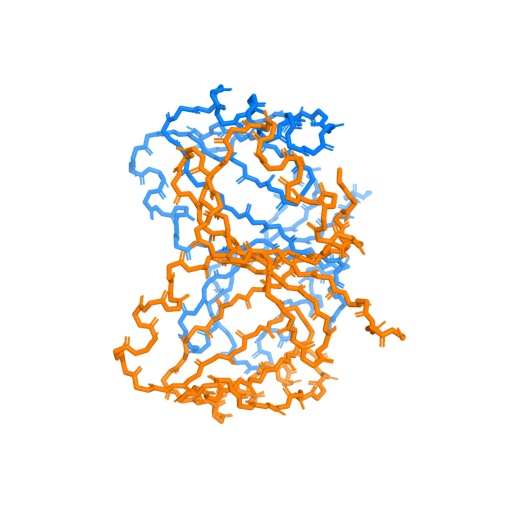70 C C . PRO A 1 93 ? 16.078 9.258 11.953 1 81.62 93 PRO A C 1
ATOM 672 O O . PRO A 1 93 ? 16.25 8.969 13.141 1 81.62 93 PRO A O 1
ATOM 675 N N . ALA A 1 94 ? 15.266 8.586 11.195 1 83.56 94 ALA A N 1
ATOM 676 C CA . ALA A 1 94 ? 14.352 7.582 11.734 1 83.56 94 ALA A CA 1
ATOM 677 C C . ALA A 1 94 ? 14.891 6.172 11.516 1 83.56 94 ALA A C 1
ATOM 679 O O . ALA A 1 94 ? 14.305 5.195 11.992 1 83.56 94 ALA A O 1
ATOM 680 N N . GLY A 1 95 ? 16 6.031 10.883 1 92.62 95 GLY A N 1
ATOM 681 C CA . GLY A 1 95 ? 16.578 4.742 10.531 1 92.62 95 GLY A CA 1
ATOM 682 C C . GLY A 1 95 ? 17.25 4.746 9.172 1 92.62 95 GLY A C 1
ATOM 683 O O . GLY A 1 95 ? 18.047 5.637 8.875 1 92.62 95 GLY A O 1
ATOM 684 N N . ARG A 1 96 ? 17.094 3.646 8.477 1 96.62 96 ARG A N 1
ATOM 685 C CA . ARG A 1 96 ? 17.656 3.518 7.129 1 96.62 96 ARG A CA 1
ATOM 686 C C . ARG A 1 96 ? 16.578 3.088 6.133 1 96.62 96 ARG A C 1
ATOM 688 O O . ARG A 1 96 ? 15.602 2.443 6.512 1 96.62 96 ARG A O 1
ATOM 695 N N . ASN A 1 97 ? 16.766 3.506 4.949 1 97.38 97 ASN A N 1
ATOM 696 C CA . ASN A 1 97 ? 15.828 3.051 3.926 1 97.38 97 ASN A CA 1
ATOM 697 C C . ASN A 1 97 ? 16.531 2.811 2.594 1 97.38 97 ASN A C 1
ATOM 699 O O . ASN A 1 97 ? 17.688 3.207 2.41 1 97.38 97 ASN A O 1
ATOM 703 N N . LEU A 1 98 ? 15.945 2.033 1.745 1 98.25 98 LEU A N 1
ATOM 704 C CA . LEU A 1 98 ? 16.359 1.848 0.357 1 98.25 98 LEU A CA 1
ATOM 705 C C . LEU A 1 98 ? 15.141 1.773 -0.562 1 98.25 98 LEU A C 1
ATOM 707 O O . LEU A 1 98 ? 14.016 1.568 -0.097 1 98.25 98 LEU A O 1
ATOM 711 N N . ILE A 1 99 ? 15.367 2.051 -1.842 1 98.62 99 ILE A N 1
ATOM 712 C CA . ILE A 1 99 ? 14.336 1.949 -2.865 1 98.62 99 ILE A CA 1
ATOM 713 C C . ILE A 1 99 ? 14.68 0.825 -3.84 1 98.62 99 ILE A C 1
ATOM 715 O O . ILE A 1 99 ? 15.812 0.744 -4.328 1 98.62 99 ILE A O 1
ATOM 719 N N . ALA A 1 100 ? 13.719 -0.007 -4.098 1 98.88 100 ALA A N 1
ATOM 720 C CA . ALA A 1 100 ? 13.953 -1.167 -4.957 1 98.88 100 ALA A CA 1
ATOM 721 C C . ALA A 1 100 ? 12.938 -1.211 -6.102 1 98.88 100 ALA A C 1
ATOM 723 O O . ALA A 1 100 ? 11.766 -0.903 -5.91 1 98.88 100 ALA A O 1
ATOM 724 N N . LEU A 1 101 ? 13.383 -1.581 -7.254 1 98.81 101 LEU A N 1
ATOM 725 C CA . LEU A 1 101 ? 12.57 -1.892 -8.43 1 98.81 101 LEU A CA 1
ATOM 726 C C . LEU A 1 101 ? 12.398 -3.398 -8.586 1 98.81 101 LEU A C 1
ATOM 728 O O . LEU A 1 101 ? 13.375 -4.125 -8.766 1 98.81 101 LEU A O 1
ATOM 732 N N . HIS A 1 102 ? 11.18 -3.869 -8.453 1 98.81 102 HIS A N 1
ATOM 733 C CA . HIS A 1 102 ? 10.875 -5.281 -8.664 1 98.81 102 HIS A CA 1
ATOM 734 C C . HIS A 1 102 ? 10.859 -5.621 -10.148 1 98.81 102 HIS A C 1
ATOM 736 O O . HIS A 1 102 ? 10.672 -4.738 -10.992 1 98.81 102 HIS A O 1
ATOM 742 N N . PRO A 1 103 ? 11.023 -6.922 -10.484 1 98.44 103 PRO A N 1
ATOM 743 C CA . PRO A 1 103 ? 11.039 -7.324 -11.891 1 98.44 103 PRO A CA 1
ATOM 744 C C . PRO A 1 103 ? 9.75 -6.973 -12.625 1 98.44 103 PRO A C 1
ATOM 746 O O . PRO A 1 103 ? 9.758 -6.773 -13.844 1 98.44 103 PRO A O 1
ATOM 749 N N . ASP A 1 104 ? 8.625 -6.887 -11.891 1 97.94 104 ASP A N 1
ATOM 750 C CA . ASP A 1 104 ? 7.336 -6.605 -12.523 1 97.94 104 ASP A CA 1
ATOM 751 C C . ASP A 1 104 ? 7.145 -5.105 -12.734 1 97.94 104 ASP A C 1
ATOM 753 O O . ASP A 1 104 ? 6.105 -4.672 -13.234 1 97.94 104 ASP A O 1
ATOM 757 N N . GLY A 1 105 ? 8.07 -4.34 -12.328 1 98 105 GLY A N 1
ATOM 758 C CA . GLY A 1 105 ? 8.016 -2.902 -12.539 1 98 105 GLY A CA 1
ATOM 759 C C . GLY A 1 105 ? 7.617 -2.129 -11.297 1 98 105 GLY A C 1
ATOM 760 O O . GLY A 1 105 ? 7.715 -0.9 -11.266 1 98 105 GLY A O 1
ATOM 761 N N . SER A 1 106 ? 7.188 -2.76 -10.281 1 98.5 106 SER A N 1
ATOM 762 C CA . SER A 1 106 ? 6.816 -2.084 -9.039 1 98.5 106 SER A CA 1
ATOM 763 C C . SER A 1 106 ? 8.031 -1.479 -8.352 1 98.5 106 SER A C 1
ATOM 765 O O . SER A 1 106 ? 9.102 -2.09 -8.328 1 98.5 106 SER A O 1
ATOM 767 N N . VAL A 1 107 ? 7.887 -0.276 -7.832 1 98.75 107 VAL A N 1
ATOM 768 C CA . VAL A 1 107 ? 8.922 0.397 -7.059 1 98.75 107 VAL A CA 1
ATOM 769 C C . VAL A 1 107 ? 8.438 0.622 -5.629 1 98.75 107 VAL A C 1
ATOM 771 O O . VAL A 1 107 ? 7.375 1.212 -5.414 1 98.75 107 VAL A O 1
ATOM 774 N N . PHE A 1 108 ? 9.172 0.098 -4.637 1 98.88 108 PHE A N 1
ATOM 775 C CA . PHE A 1 108 ? 8.82 0.266 -3.232 1 98.88 108 PHE A CA 1
ATOM 776 C C . PHE A 1 108 ? 10.008 0.772 -2.428 1 98.88 108 PHE A C 1
ATOM 778 O O . PHE A 1 108 ? 11.156 0.474 -2.758 1 98.88 108 PHE A O 1
ATOM 785 N N . GLU A 1 109 ? 9.711 1.539 -1.417 1 98.62 109 GLU A N 1
ATOM 786 C CA . GLU A 1 109 ? 10.695 1.887 -0.394 1 98.62 109 GLU A CA 1
ATOM 787 C C . GLU A 1 109 ? 10.68 0.879 0.752 1 98.62 109 GLU A C 1
ATOM 789 O O . GLU A 1 109 ? 9.609 0.512 1.247 1 98.62 109 GLU A O 1
ATOM 794 N N . TYR A 1 110 ? 11.82 0.37 1.109 1 98.62 110 TYR A N 1
ATOM 795 C CA . TYR A 1 110 ? 12.008 -0.443 2.307 1 98.62 110 TYR A CA 1
ATOM 796 C C . TYR A 1 110 ? 12.734 0.342 3.391 1 98.62 110 TYR A C 1
ATOM 798 O O . TYR A 1 110 ? 13.781 0.944 3.131 1 98.62 110 TYR A O 1
ATOM 806 N N . ALA A 1 111 ? 12.125 0.339 4.605 1 97.94 111 ALA A N 1
ATOM 807 C CA . ALA A 1 111 ? 12.68 1.18 5.664 1 97.94 111 ALA A CA 1
ATOM 808 C C . ALA A 1 111 ? 12.703 0.44 6.996 1 97.94 111 ALA A C 1
ATOM 810 O O . ALA A 1 111 ? 11.758 -0.275 7.332 1 97.94 111 ALA A O 1
ATOM 811 N N . ASP A 1 112 ? 13.734 0.545 7.734 1 97.19 112 ASP A N 1
ATOM 812 C CA . ASP A 1 112 ? 13.766 0.049 9.109 1 97.19 112 ASP A CA 1
ATOM 813 C C . ASP A 1 112 ? 13.758 1.202 10.109 1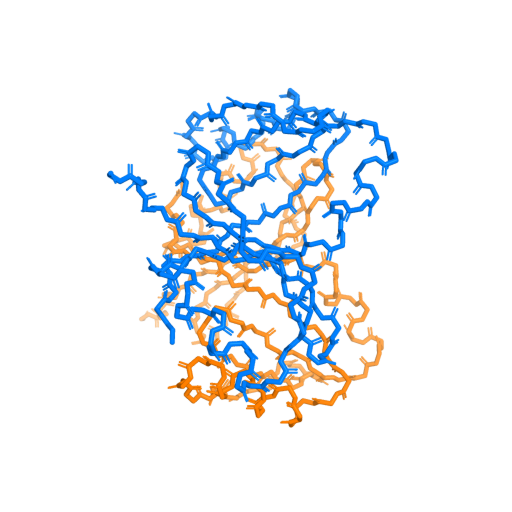 97.19 112 ASP A C 1
ATOM 815 O O . ASP A 1 112 ? 13.766 2.371 9.719 1 97.19 112 ASP A O 1
ATOM 819 N N . ARG A 1 113 ? 13.359 0.898 11.305 1 85.56 113 ARG A N 1
ATOM 820 C CA . ARG A 1 113 ? 13.43 1.875 12.383 1 85.56 113 ARG A CA 1
ATOM 821 C C . ARG A 1 113 ? 14.523 1.509 13.383 1 85.56 113 ARG A C 1
ATOM 823 O O . ARG A 1 113 ? 14.305 0.686 14.273 1 85.56 113 ARG A O 1
ATOM 830 N N . LYS A 1 114 ? 15.68 1.553 12.969 1 72.38 114 LYS A N 1
ATOM 831 C CA . LYS A 1 114 ? 16.797 1.301 13.875 1 72.38 114 LYS A CA 1
ATOM 832 C C . LYS A 1 114 ? 17.516 2.6 14.25 1 72.38 114 LYS A C 1
ATOM 834 O O . LYS A 1 114 ? 17.891 3.373 13.367 1 72.38 114 LYS A O 1
ATOM 839 N N . ILE A 1 115 ? 17.062 3.08 15.398 1 57.69 115 ILE A N 1
ATOM 840 C CA . ILE A 1 115 ? 17.812 4.234 15.867 1 57.69 115 ILE A CA 1
ATOM 841 C C . ILE A 1 115 ? 19.312 3.9 15.891 1 57.69 115 ILE A C 1
ATOM 843 O O . ILE A 1 115 ? 19.703 2.812 16.312 1 57.69 115 ILE A O 1
ATOM 847 N N . MET A 1 116 ? 19.953 4.41 14.867 1 49.12 116 MET A N 1
ATOM 848 C CA . MET A 1 116 ? 21.406 4.254 14.977 1 49.12 116 MET A CA 1
ATOM 849 C C . MET A 1 116 ? 21.875 4.562 16.391 1 49.12 116 MET A C 1
ATOM 851 O O . MET A 1 116 ? 21.625 5.652 16.922 1 49.12 116 MET A O 1
ATOM 855 N N . THR A 1 117 ? 21.734 3.525 17.188 1 41.22 117 THR A N 1
ATOM 856 C CA . THR A 1 117 ? 22.406 3.779 18.453 1 41.22 117 THR A CA 1
ATOM 857 C C . THR A 1 117 ? 23.875 4.102 18.219 1 41.22 117 THR A C 1
ATOM 859 O O . THR A 1 117 ? 24.5 3.551 17.312 1 41.22 117 THR A O 1
ATOM 862 N N . MET B 1 1 ? -12.18 3.643 13.555 1 92.31 1 MET B N 1
ATOM 863 C CA . MET B 1 1 ? -12.062 2.35 12.883 1 92.31 1 MET B CA 1
ATOM 864 C C . MET B 1 1 ? -10.727 1.692 13.195 1 92.31 1 MET B C 1
ATOM 866 O O . MET B 1 1 ? -9.711 2.377 13.336 1 92.31 1 MET B O 1
ATOM 870 N N . GLU B 1 2 ? -10.734 0.366 13.438 1 96.19 2 GLU B N 1
ATOM 871 C CA . GLU B 1 2 ? -9.5 -0.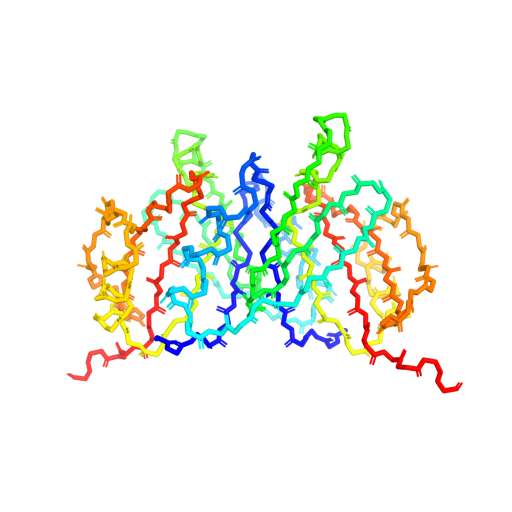367 13.719 1 96.19 2 GLU B CA 1
ATOM 872 C C . GLU B 1 2 ? -8.906 -0.951 12.438 1 96.19 2 GLU B C 1
ATOM 874 O O . GLU B 1 2 ? -9.5 -1.841 11.828 1 96.19 2 GLU B O 1
ATOM 879 N N . ILE B 1 3 ? -7.77 -0.486 12.07 1 97.31 3 ILE B N 1
ATOM 880 C CA . ILE B 1 3 ? -7.059 -0.947 10.883 1 97.31 3 ILE B CA 1
ATOM 881 C C . ILE B 1 3 ? -6.066 -2.039 11.273 1 97.31 3 ILE B C 1
ATOM 883 O O . ILE B 1 3 ? -5.27 -1.863 12.195 1 97.31 3 ILE B O 1
ATOM 887 N N . LEU B 1 4 ? -6.062 -3.16 10.617 1 97.19 4 LEU B N 1
ATOM 888 C CA . LEU B 1 4 ? -5.301 -4.344 11.008 1 97.19 4 LEU B CA 1
ATOM 889 C C . LEU B 1 4 ? -4.086 -4.527 10.102 1 97.19 4 LEU B C 1
ATOM 891 O O . LEU B 1 4 ? -3.158 -5.266 10.445 1 97.19 4 LEU B O 1
ATOM 895 N N . GLY B 1 5 ? -4.062 -3.881 8.953 1 97.31 5 GLY B N 1
ATOM 896 C CA . GLY B 1 5 ? -2.961 -3.988 8.008 1 97.31 5 GLY B CA 1
ATOM 897 C C . GLY B 1 5 ? -3.312 -3.482 6.621 1 97.31 5 GLY B C 1
ATOM 898 O O . GLY B 1 5 ? -4.453 -3.09 6.367 1 97.31 5 GLY B O 1
ATOM 899 N N . THR B 1 6 ? -2.34 -3.377 5.797 1 98.44 6 THR B N 1
ATOM 900 C CA . THR B 1 6 ? -2.514 -2.926 4.418 1 98.44 6 THR B CA 1
ATOM 901 C C . THR B 1 6 ? -1.873 -3.91 3.443 1 98.44 6 THR B C 1
ATOM 903 O O . THR B 1 6 ? -0.817 -4.477 3.73 1 98.44 6 THR B O 1
ATOM 906 N N . THR B 1 7 ? -2.551 -4.172 2.393 1 98.38 7 THR B N 1
ATOM 907 C CA . THR B 1 7 ? -2.084 -5.043 1.317 1 98.38 7 THR B CA 1
ATOM 908 C C . THR B 1 7 ? -1.848 -4.242 0.039 1 98.38 7 THR B C 1
ATOM 910 O O . THR B 1 7 ? -2.682 -3.422 -0.35 1 98.38 7 THR B O 1
ATOM 913 N N . LEU B 1 8 ? -0.698 -4.477 -0.588 1 98.75 8 LEU B N 1
ATOM 914 C CA . LEU B 1 8 ? -0.329 -3.797 -1.826 1 98.75 8 LEU B CA 1
ATOM 915 C C . LEU B 1 8 ? -0.862 -4.555 -3.039 1 98.75 8 LEU B C 1
ATOM 917 O O . LEU B 1 8 ? -0.548 -5.73 -3.23 1 98.75 8 LEU B O 1
ATOM 921 N N . ARG B 1 9 ? -1.69 -3.887 -3.801 1 98.44 9 ARG B N 1
ATOM 922 C CA . ARG B 1 9 ? -2.266 -4.469 -5.012 1 98.44 9 ARG B CA 1
ATOM 923 C C . ARG B 1 9 ? -1.367 -4.219 -6.219 1 98.44 9 ARG B C 1
ATOM 925 O O . ARG B 1 9 ? -1.028 -3.072 -6.52 1 98.44 9 ARG B O 1
ATOM 932 N N . ILE B 1 10 ? -1.071 -5.285 -6.879 1 98.69 10 ILE B N 1
ATOM 933 C CA . ILE B 1 10 ? -0.167 -5.195 -8.016 1 98.69 10 ILE B CA 1
ATOM 934 C C . ILE B 1 10 ? -0.764 -5.934 -9.211 1 98.69 10 ILE B C 1
ATOM 936 O O . ILE B 1 10 ? -1.056 -7.129 -9.125 1 98.69 10 ILE B O 1
ATOM 940 N N . CYS B 1 11 ? -0.976 -5.219 -10.297 1 98.44 11 CYS B N 1
ATOM 941 C CA . CYS B 1 11 ? -1.371 -5.867 -11.539 1 98.44 11 CYS B CA 1
ATOM 942 C C . CYS B 1 11 ? -0.149 -6.281 -12.352 1 98.44 11 CYS B C 1
ATOM 944 O O . CYS B 1 11 ? 0.739 -5.465 -12.602 1 98.44 11 CYS B O 1
ATOM 946 N N . VAL B 1 12 ? -0.126 -7.508 -12.703 1 98.38 12 VAL B N 1
ATOM 947 C CA . VAL B 1 12 ? 1.049 -8.023 -13.398 1 98.38 12 VAL B CA 1
ATOM 948 C C . VAL B 1 12 ? 0.625 -8.688 -14.711 1 98.38 12 VAL B C 1
ATOM 950 O O . VAL B 1 12 ? -0.479 -9.227 -14.812 1 98.38 12 VAL B O 1
ATOM 953 N N . ASP B 1 13 ? 1.474 -8.68 -15.688 1 96.19 13 ASP B N 1
ATOM 954 C CA . ASP B 1 13 ? 1.217 -9.336 -16.969 1 96.19 13 ASP B CA 1
ATOM 955 C C . ASP B 1 13 ? 1.475 -10.836 -16.875 1 96.19 13 ASP B C 1
ATOM 957 O O . ASP B 1 13 ? 0.735 -11.633 -17.453 1 96.19 13 ASP B O 1
ATOM 961 N N . ASP B 1 14 ? 2.49 -11.25 -16.203 1 97.75 14 ASP B N 1
ATOM 962 C CA . ASP B 1 14 ? 2.889 -12.641 -16.016 1 97.75 14 ASP B CA 1
ATOM 963 C C . ASP B 1 14 ? 2.803 -13.047 -14.547 1 97.75 14 ASP B C 1
ATOM 965 O O . ASP B 1 14 ? 3.746 -12.828 -13.781 1 97.75 14 ASP B O 1
ATOM 969 N N . LEU B 1 15 ? 1.698 -13.734 -14.195 1 98.5 15 LEU B N 1
ATOM 970 C CA . LEU B 1 15 ? 1.438 -14.062 -12.797 1 98.5 15 LEU B CA 1
ATOM 971 C C . LEU B 1 15 ? 2.467 -15.055 -12.273 1 98.5 15 LEU B C 1
ATOM 973 O O . LEU B 1 15 ? 2.938 -14.93 -11.141 1 98.5 15 LEU B O 1
ATOM 977 N N . GLU B 1 16 ? 2.811 -16.016 -13.039 1 98.62 16 GLU B N 1
ATOM 978 C CA . GLU B 1 16 ? 3.734 -17.062 -12.594 1 98.62 16 GLU B CA 1
ATOM 979 C C . GLU B 1 16 ? 5.109 -16.469 -12.281 1 98.62 16 GLU B C 1
ATOM 981 O O . GLU B 1 16 ? 5.723 -16.812 -11.266 1 98.62 16 GLU B O 1
ATOM 986 N N . ALA B 1 17 ? 5.609 -15.602 -13.148 1 98.62 17 ALA B N 1
ATOM 987 C CA . ALA B 1 17 ? 6.895 -14.953 -12.906 1 98.62 17 ALA B CA 1
ATOM 988 C C . ALA B 1 17 ? 6.844 -14.094 -11.648 1 98.62 17 ALA B C 1
ATOM 990 O O . ALA B 1 17 ? 7.793 -14.086 -10.859 1 98.62 17 ALA B O 1
ATOM 991 N N . ALA B 1 18 ? 5.75 -13.367 -11.516 1 98.69 18 ALA B N 1
ATOM 992 C CA . ALA B 1 18 ? 5.602 -12.523 -10.328 1 98.69 18 ALA B CA 1
ATOM 993 C C . ALA B 1 18 ? 5.555 -13.367 -9.062 1 98.69 18 ALA B C 1
ATOM 995 O O . ALA B 1 18 ? 6.223 -13.055 -8.07 1 98.69 18 ALA B O 1
ATOM 996 N N . VAL B 1 19 ? 4.789 -14.438 -9.062 1 98.81 19 VAL B N 1
ATOM 997 C CA . VAL B 1 19 ? 4.672 -15.312 -7.906 1 98.81 19 VAL B CA 1
ATOM 998 C C . VAL B 1 19 ? 6.043 -15.859 -7.527 1 98.81 19 VAL B C 1
ATOM 1000 O O . VAL B 1 19 ? 6.418 -15.867 -6.352 1 98.81 19 VAL B O 1
ATOM 1003 N N . ALA B 1 20 ? 6.793 -16.266 -8.484 1 98.81 20 ALA B N 1
ATOM 1004 C CA . ALA B 1 20 ? 8.133 -16.797 -8.219 1 98.81 20 ALA B CA 1
ATOM 1005 C C . ALA B 1 20 ? 9 -15.766 -7.52 1 98.81 20 ALA B C 1
ATOM 1007 O O . ALA B 1 20 ? 9.695 -16.078 -6.547 1 98.81 20 ALA B O 1
ATOM 1008 N N . PHE B 1 21 ? 8.945 -14.57 -7.992 1 98.81 21 PHE B N 1
ATOM 1009 C CA . PHE B 1 21 ? 9.727 -13.492 -7.398 1 98.81 21 PHE B CA 1
ATOM 1010 C C . PHE B 1 21 ? 9.305 -13.25 -5.953 1 98.81 21 PHE B C 1
ATOM 1012 O O . PHE B 1 21 ? 10.148 -13.242 -5.051 1 98.81 21 PHE B O 1
ATOM 1019 N N . TYR B 1 22 ? 7.996 -13.047 -5.75 1 98.81 22 TYR B N 1
ATOM 1020 C CA . TYR B 1 22 ? 7.527 -12.625 -4.434 1 98.81 22 TYR B CA 1
ATOM 1021 C C . TYR B 1 22 ? 7.621 -13.766 -3.426 1 98.81 22 TYR B C 1
ATOM 1023 O O . TYR B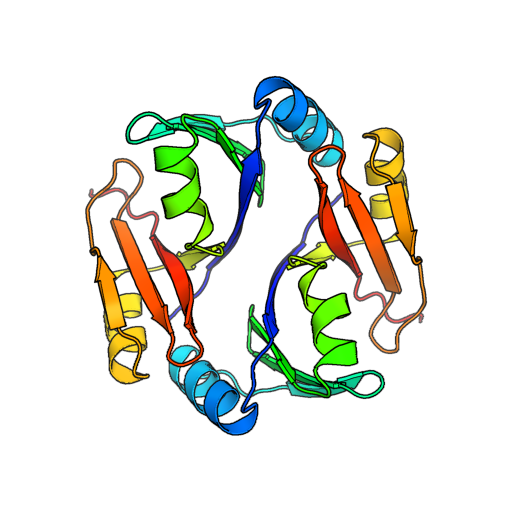 1 22 ? 7.859 -13.531 -2.238 1 98.81 22 TYR B O 1
ATOM 1031 N N . GLU B 1 23 ? 7.41 -15.047 -3.855 1 98.69 23 GLU B N 1
ATOM 1032 C CA . GLU B 1 23 ? 7.691 -16.172 -2.965 1 98.69 23 GLU B CA 1
ATOM 1033 C C . GLU B 1 23 ? 9.156 -16.188 -2.551 1 98.69 23 GLU B C 1
ATOM 1035 O O . GLU B 1 23 ? 9.477 -16.422 -1.382 1 98.69 23 GLU B O 1
ATOM 1040 N N . GLY B 1 24 ? 10.055 -15.961 -3.553 1 98.06 24 GLY B N 1
ATOM 1041 C CA . GLY B 1 2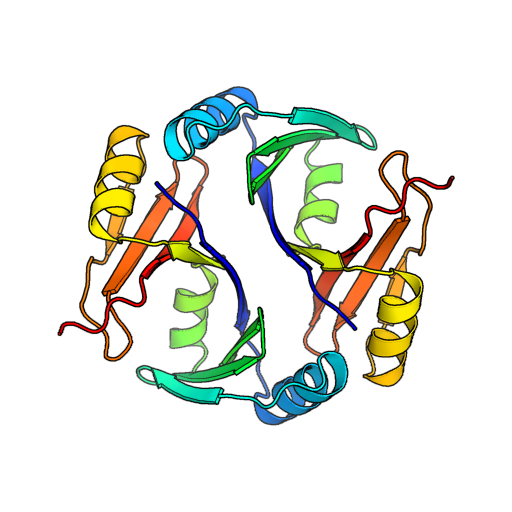4 ? 11.477 -15.883 -3.254 1 98.06 24 GLY B CA 1
ATOM 1042 C C . GLY B 1 24 ? 11.828 -14.75 -2.309 1 98.06 24 GLY B C 1
ATOM 1043 O O . GLY B 1 24 ? 12.68 -14.914 -1.431 1 98.06 24 GLY B O 1
ATOM 1044 N N . LEU B 1 25 ? 11.156 -13.656 -2.494 1 98.44 25 LEU B N 1
ATOM 1045 C CA . LEU B 1 25 ? 11.422 -12.461 -1.698 1 98.44 25 LEU B CA 1
ATOM 1046 C C . LEU B 1 25 ? 10.992 -12.664 -0.249 1 98.44 25 LEU B C 1
ATOM 1048 O O . LEU B 1 25 ? 11.719 -12.297 0.676 1 98.44 25 LEU B O 1
ATOM 1052 N N . THR B 1 26 ? 9.844 -13.273 -0.052 1 97.5 26 THR B N 1
ATOM 1053 C CA . THR B 1 26 ? 9.25 -13.297 1.278 1 97.5 26 THR B CA 1
ATOM 1054 C C . THR B 1 26 ? 9.422 -14.672 1.927 1 97.5 26 THR B C 1
ATOM 1056 O O . THR B 1 26 ? 9.195 -14.828 3.129 1 97.5 26 THR B O 1
ATOM 1059 N N . SER B 1 27 ? 9.758 -15.688 1.147 1 97 27 SER B N 1
ATOM 1060 C CA . SER B 1 27 ? 9.781 -17.078 1.585 1 97 27 SER B CA 1
ATOM 1061 C C . SER B 1 27 ? 8.406 -17.516 2.094 1 97 27 SER B C 1
ATOM 1063 O O . SER B 1 27 ? 8.312 -18.266 3.068 1 97 27 SER B O 1
ATOM 1065 N N . THR B 1 28 ? 7.344 -16.953 1.621 1 97 28 THR B N 1
ATOM 1066 C CA . THR B 1 28 ? 5.949 -17.266 1.914 1 97 28 THR B CA 1
ATOM 1067 C C . THR B 1 28 ? 5.246 -17.812 0.674 1 97 28 THR B C 1
ATOM 1069 O O . THR B 1 28 ? 5.352 -17.234 -0.411 1 97 28 THR B O 1
ATOM 1072 N N . PRO B 1 29 ? 4.535 -18.969 0.871 1 98.06 29 PRO B N 1
ATOM 1073 C CA . PRO B 1 29 ? 3.824 -19.5 -0.294 1 98.06 29 PRO B CA 1
ATOM 1074 C C . PRO B 1 29 ? 2.635 -18.641 -0.707 1 98.06 29 PRO B C 1
ATOM 1076 O O . PRO B 1 29 ? 1.969 -18.047 0.148 1 98.06 29 PRO B O 1
ATOM 1079 N N . ALA B 1 30 ? 2.363 -18.703 -2.006 1 98.5 30 ALA B N 1
ATOM 1080 C CA . ALA B 1 30 ? 1.236 -17.953 -2.553 1 98.5 30 ALA B CA 1
ATOM 1081 C C . ALA B 1 30 ? -0.086 -18.656 -2.244 1 98.5 30 ALA B C 1
ATOM 1083 O O . ALA B 1 30 ? -0.182 -19.891 -2.322 1 98.5 30 ALA B O 1
ATOM 1084 N N . GLN B 1 31 ? -1.054 -17.906 -1.817 1 97.94 31 GLN B N 1
ATOM 1085 C CA . GLN B 1 31 ? -2.447 -18.344 -1.821 1 97.94 31 GLN B CA 1
ATOM 1086 C C . GLN B 1 31 ? -3.16 -17.891 -3.092 1 97.94 31 GLN B C 1
ATOM 1088 O O . GLN B 1 31 ? -3.371 -16.688 -3.297 1 97.94 31 GLN B O 1
ATOM 1093 N N . ARG B 1 32 ? -3.59 -18.844 -3.877 1 97.44 32 ARG B N 1
ATOM 1094 C CA . ARG B 1 32 ? -4.129 -18.516 -5.191 1 97.44 32 ARG B CA 1
ATOM 1095 C C . ARG B 1 32 ? -5.645 -18.672 -5.219 1 97.44 32 ARG B C 1
ATOM 1097 O O . ARG B 1 32 ? -6.188 -19.594 -4.594 1 97.44 32 ARG B O 1
ATOM 1104 N N . PHE B 1 33 ? -6.281 -17.766 -5.895 1 95.62 33 PHE B N 1
ATOM 1105 C CA . PHE B 1 33 ? -7.715 -17.875 -6.121 1 95.62 33 PHE B CA 1
ATOM 1106 C C . PHE B 1 33 ? -8.133 -17.047 -7.336 1 95.62 33 PHE B C 1
ATOM 1108 O O . PHE B 1 33 ? -7.305 -16.359 -7.941 1 95.62 33 PHE B O 1
ATOM 1115 N N . GLU B 1 34 ? -9.391 -17.281 -7.715 1 94.12 34 GLU B N 1
ATOM 1116 C CA . GLU B 1 34 ? -9.969 -16.531 -8.828 1 94.12 34 GLU B CA 1
ATOM 1117 C C . GLU B 1 34 ? -11.039 -15.562 -8.336 1 94.12 34 GLU B C 1
ATOM 1119 O O . GLU B 1 34 ? -11.82 -15.891 -7.445 1 94.12 34 GLU B O 1
ATOM 1124 N N . ARG B 1 35 ? -10.961 -14.398 -8.859 1 86.19 35 ARG B N 1
ATOM 1125 C CA . ARG B 1 35 ? -11.977 -13.391 -8.586 1 86.19 35 ARG B CA 1
ATOM 1126 C C . ARG B 1 35 ? -12.477 -12.75 -9.875 1 86.19 35 ARG B C 1
ATOM 1128 O O . ARG B 1 35 ? -11.781 -11.938 -10.477 1 86.19 35 ARG B O 1
ATOM 1135 N N . GLY B 1 36 ? -13.656 -13.305 -10.016 1 82.62 36 GLY B N 1
ATOM 1136 C CA . GLY B 1 36 ? -14.094 -12.859 -11.328 1 82.62 36 GLY B CA 1
ATOM 1137 C C . GLY B 1 36 ? -13.195 -13.344 -12.445 1 82.62 36 GLY B C 1
ATOM 1138 O O . GLY B 1 36 ? -12.742 -14.484 -12.445 1 82.62 36 GLY B O 1
ATOM 1139 N N . GLY B 1 37 ? -12.977 -12.727 -13.594 1 89.62 37 GLY B N 1
ATOM 1140 C CA . GLY B 1 37 ? -12.148 -13.07 -14.734 1 89.62 37 GLY B CA 1
ATOM 1141 C C . GLY B 1 37 ? -10.672 -12.812 -14.508 1 89.62 37 GLY B C 1
ATOM 1142 O O . GLY B 1 37 ? -9.883 -12.805 -15.453 1 89.62 37 GLY B O 1
ATOM 1143 N N . VAL B 1 38 ? -10.297 -12.672 -13.148 1 96.19 38 VAL B N 1
ATOM 1144 C CA . VAL B 1 38 ? -8.922 -12.312 -12.836 1 96.19 38 VAL B CA 1
ATOM 1145 C C . VAL B 1 38 ? -8.312 -13.375 -11.922 1 96.19 38 VAL B C 1
ATOM 1147 O O . VAL B 1 38 ? -8.969 -13.859 -11 1 96.19 38 VAL B O 1
ATOM 1150 N N . SER B 1 39 ? -7.074 -13.766 -12.188 1 98.31 39 SER B N 1
ATOM 1151 C CA . SER B 1 39 ? -6.309 -14.641 -11.305 1 98.31 39 SER B CA 1
ATOM 1152 C C . SER B 1 39 ? -5.566 -13.844 -10.242 1 98.31 39 SER B C 1
ATOM 1154 O O . SER B 1 39 ? -4.906 -12.844 -10.547 1 98.31 39 SER B O 1
ATOM 1156 N N . VAL B 1 40 ? -5.676 -14.352 -8.984 1 97.81 40 VAL B N 1
ATOM 1157 C CA . VAL B 1 40 ? -5.098 -13.617 -7.863 1 97.81 40 VAL B CA 1
ATOM 1158 C C . VAL B 1 40 ? -4.152 -14.523 -7.078 1 97.81 40 VAL B C 1
ATOM 1160 O O . VAL B 1 40 ? -4.426 -15.711 -6.902 1 97.81 40 VAL B O 1
ATOM 1163 N N . ALA B 1 41 ? -3.047 -14.016 -6.66 1 98.62 41 ALA B N 1
ATOM 1164 C CA . ALA B 1 41 ? -2.121 -14.656 -5.734 1 98.62 41 ALA B CA 1
ATOM 1165 C C . ALA B 1 41 ? -1.763 -13.727 -4.582 1 98.62 41 ALA B C 1
ATOM 1167 O O . ALA B 1 41 ? -1.24 -12.625 -4.801 1 98.62 41 ALA B O 1
ATOM 1168 N N . ALA B 1 42 ? -2.111 -14.102 -3.396 1 98 42 ALA B N 1
ATOM 1169 C CA . ALA B 1 42 ? -1.754 -13.352 -2.197 1 98 42 ALA B CA 1
ATOM 1170 C C . ALA B 1 42 ? -0.482 -13.906 -1.561 1 98 42 ALA B C 1
ATOM 1172 O O . ALA B 1 42 ? -0.364 -15.117 -1.345 1 98 42 ALA B O 1
ATOM 1173 N N . ILE B 1 43 ? 0.511 -13.055 -1.286 1 98.31 43 ILE B N 1
ATOM 1174 C CA . ILE B 1 43 ? 1.779 -13.422 -0.666 1 98.31 43 ILE B CA 1
ATOM 1175 C C . ILE B 1 43 ? 2.168 -12.367 0.373 1 98.31 43 ILE B C 1
ATOM 1177 O O . ILE B 1 43 ? 2.729 -11.328 0.031 1 98.31 43 ILE B O 1
ATOM 1181 N N . GLY B 1 44 ? 1.897 -12.68 1.641 1 96.5 44 GLY B N 1
ATOM 1182 C CA . GLY B 1 44 ? 2.137 -11.672 2.662 1 96.5 44 GLY B CA 1
ATOM 1183 C C . GLY B 1 44 ? 1.331 -10.406 2.449 1 96.5 44 GLY B C 1
ATOM 1184 O O . GLY B 1 44 ? 0.101 -10.445 2.381 1 96.5 44 GLY B O 1
ATOM 1185 N N . CYS B 1 45 ? 2.025 -9.281 2.254 1 97.81 45 CYS B N 1
ATOM 1186 C CA . CYS B 1 45 ? 1.354 -8 2.072 1 97.81 45 CYS B CA 1
ATOM 1187 C C . CYS B 1 45 ? 1.17 -7.688 0.593 1 97.81 45 CYS B C 1
ATOM 1189 O O . CYS B 1 45 ? 0.828 -6.559 0.232 1 97.81 45 CYS B O 1
ATOM 1191 N N . PHE B 1 46 ? 1.43 -8.594 -0.284 1 98.69 46 PHE B N 1
ATOM 1192 C CA . PHE B 1 46 ? 1.316 -8.391 -1.723 1 98.69 46 PHE B CA 1
ATOM 1193 C C . PHE B 1 46 ? 0.12 -9.141 -2.287 1 98.69 46 PHE B C 1
ATOM 1195 O O . PHE B 1 46 ? -0.039 -10.344 -2.039 1 98.69 46 PHE B O 1
ATOM 1202 N N . LEU B 1 47 ? -0.702 -8.523 -2.986 1 98.62 47 LEU B N 1
ATOM 1203 C CA . LEU B 1 47 ? -1.803 -9.109 -3.74 1 98.62 47 LEU B CA 1
ATOM 1204 C C . LEU B 1 47 ? -1.574 -8.969 -5.242 1 98.62 47 LEU B C 1
ATOM 1206 O O . LEU B 1 47 ? -1.775 -7.887 -5.801 1 98.62 47 LEU B O 1
ATOM 1210 N N . LEU B 1 48 ? -1.174 -10.039 -5.855 1 98.75 48 LEU B N 1
ATOM 1211 C CA . LEU B 1 48 ? -0.871 -10.062 -7.281 1 98.75 48 LEU B CA 1
ATOM 1212 C C . LEU B 1 48 ? -2.109 -10.422 -8.094 1 98.75 48 LEU B C 1
ATOM 1214 O O . LEU B 1 48 ? -2.822 -11.367 -7.762 1 98.75 48 LEU B O 1
ATOM 1218 N N . MET B 1 49 ? -2.379 -9.648 -9.102 1 98.56 49 MET B N 1
ATOM 1219 C CA . MET B 1 49 ? -3.559 -9.867 -9.938 1 98.56 49 MET B CA 1
ATOM 1220 C C . MET B 1 49 ? -3.188 -9.898 -11.414 1 98.56 49 MET B C 1
ATOM 1222 O O . MET B 1 49 ? -2.4 -9.07 -11.875 1 98.56 49 MET B O 1
ATOM 1226 N N . SER B 1 50 ? -3.73 -10.812 -12.172 1 98.56 50 SER B N 1
ATOM 1227 C CA . SER B 1 50 ? -3.486 -10.961 -13.602 1 98.56 50 SER B CA 1
ATOM 1228 C C . SER B 1 50 ? -4.758 -11.367 -14.344 1 98.56 50 SER B C 1
ATOM 1230 O O . SER B 1 50 ? -5.523 -12.203 -13.852 1 98.56 50 SER B O 1
ATOM 1232 N N . GLY B 1 51 ? -4.992 -10.82 -15.484 1 97.62 51 GLY B N 1
ATOM 1233 C CA . GLY B 1 51 ? -6.164 -11.07 -16.312 1 97.62 51 GLY B CA 1
ATOM 1234 C C . GLY B 1 51 ? -6.258 -10.156 -17.516 1 97.62 51 GLY B C 1
ATOM 1235 O O . GLY B 1 51 ? -5.27 -9.531 -17.906 1 97.62 51 GLY B O 1
ATOM 1236 N N . PRO B 1 52 ? -7.5 -10.188 -18.188 1 96.62 52 PRO B N 1
ATOM 1237 C CA . PRO B 1 52 ? -7.676 -9.297 -19.344 1 96.62 52 PRO B CA 1
ATOM 1238 C C . PRO B 1 52 ? -7.477 -7.824 -18.969 1 96.62 52 PRO B C 1
ATOM 1240 O O . PRO B 1 52 ? -7.871 -7.395 -17.891 1 96.62 52 PRO B O 1
ATOM 1243 N N . GLU B 1 53 ? -6.836 -7.055 -19.891 1 95.81 53 GLU B N 1
ATOM 1244 C CA . GLU B 1 53 ? -6.512 -5.648 -19.672 1 95.81 53 GLU B CA 1
ATOM 1245 C C . GLU B 1 53 ? -7.754 -4.852 -19.281 1 95.81 53 GLU B C 1
ATOM 1247 O O . GLU B 1 53 ? -7.68 -3.93 -18.469 1 95.81 53 GLU B O 1
ATOM 1252 N N . SER B 1 54 ? -8.891 -5.227 -19.844 1 95.88 54 SER B N 1
ATOM 1253 C CA . SER B 1 54 ? -10.133 -4.516 -19.547 1 95.88 54 SER B CA 1
ATOM 1254 C C . SER B 1 54 ? -10.492 -4.625 -18.078 1 95.88 54 SER B C 1
ATOM 1256 O O . SER B 1 54 ? -11.016 -3.682 -17.484 1 95.88 54 SER B O 1
ATOM 1258 N N . GLU B 1 55 ? -10.219 -5.762 -17.469 1 95.56 55 GLU B N 1
ATOM 1259 C CA . GLU B 1 55 ? -10.453 -5.969 -16.047 1 95.56 55 GLU B CA 1
ATOM 1260 C C . GLU B 1 55 ? -9.375 -5.289 -15.211 1 95.56 55 GLU B C 1
ATOM 1262 O O . GLU B 1 55 ? -9.68 -4.633 -14.211 1 95.56 55 GLU B O 1
ATOM 1267 N N . LEU B 1 56 ? -8.148 -5.383 -15.641 1 96.56 56 LEU B N 1
ATOM 1268 C CA . LEU B 1 56 ? -7.035 -4.832 -14.875 1 96.56 56 LEU B CA 1
ATOM 1269 C C . LEU B 1 56 ? -7.117 -3.311 -14.812 1 96.56 56 LEU B C 1
ATOM 1271 O O . LEU B 1 56 ? -6.73 -2.703 -13.812 1 96.56 56 LEU B O 1
ATOM 1275 N N . GLU B 1 57 ? -7.625 -2.67 -15.867 1 95.88 57 GLU B N 1
ATOM 1276 C CA . GLU B 1 57 ? -7.766 -1.218 -15.914 1 95.88 57 GLU B CA 1
ATOM 1277 C C . GLU B 1 57 ? -8.633 -0.714 -14.766 1 95.88 57 GLU B C 1
ATOM 1279 O O . GLU B 1 57 ? -8.344 0.327 -14.172 1 95.88 57 GLU B O 1
ATOM 1284 N N . VAL B 1 58 ? -9.688 -1.443 -14.461 1 94.62 58 VAL B N 1
ATOM 1285 C CA . VAL B 1 58 ? -10.594 -1.087 -13.375 1 94.62 58 VAL B CA 1
ATOM 1286 C C . VAL B 1 58 ? -9.922 -1.375 -12.031 1 94.62 58 VAL B C 1
ATOM 1288 O O . VAL B 1 58 ? -9.977 -0.549 -11.117 1 94.62 58 VAL B O 1
ATOM 1291 N N . LEU B 1 59 ? -9.227 -2.475 -11.953 1 96.19 59 LEU B N 1
ATOM 1292 C CA . LEU B 1 59 ? -8.617 -2.91 -10.703 1 96.19 59 LEU B CA 1
ATOM 1293 C C . LEU B 1 59 ? -7.465 -1.984 -10.305 1 96.19 59 LEU B C 1
ATOM 1295 O O . LEU B 1 59 ? -7.223 -1.758 -9.117 1 96.19 59 LEU B O 1
ATOM 1299 N N . ARG B 1 60 ? -6.828 -1.347 -11.297 1 96.94 60 ARG B N 1
ATOM 1300 C CA . ARG B 1 60 ? -5.691 -0.46 -11.062 1 96.94 60 ARG B CA 1
ATOM 1301 C C . ARG B 1 60 ? -6.129 0.813 -10.352 1 96.94 60 ARG B C 1
ATOM 1303 O O . ARG B 1 60 ? -5.301 1.519 -9.766 1 96.94 60 ARG B O 1
ATOM 1310 N N . LYS B 1 61 ? -7.387 1.098 -10.359 1 97.31 61 LYS B N 1
ATOM 1311 C CA . LYS B 1 61 ? -7.895 2.309 -9.719 1 97.31 61 LYS B CA 1
ATOM 1312 C C . LYS B 1 61 ? -7.922 2.158 -8.203 1 97.31 61 LYS B C 1
ATOM 1314 O O . LYS B 1 61 ? -7.949 3.152 -7.477 1 97.31 61 LYS B O 1
ATOM 1319 N N . VAL B 1 62 ? -8.031 0.875 -7.738 1 98.25 62 VAL B N 1
ATOM 1320 C CA . VAL B 1 62 ? -8.008 0.594 -6.305 1 98.25 62 VAL B CA 1
ATOM 1321 C C . VAL B 1 62 ? -6.566 0.469 -5.824 1 98.25 62 VAL B C 1
ATOM 1323 O O . VAL B 1 62 ? -5.895 -0.528 -6.102 1 98.25 62 VAL B O 1
ATOM 1326 N N . GLY B 1 63 ? -6.121 1.408 -5.039 1 98.31 63 GLY B N 1
ATOM 1327 C CA . GLY B 1 63 ? -4.707 1.568 -4.738 1 98.31 63 GLY B CA 1
ATOM 1328 C C . GLY B 1 63 ? -4.188 0.543 -3.746 1 98.31 63 GLY B C 1
ATOM 1329 O O . GLY B 1 63 ? -3.006 0.193 -3.77 1 98.31 63 GLY B O 1
ATOM 1330 N N . ALA B 1 64 ? -5.02 0.064 -2.824 1 98.69 64 ALA B N 1
ATOM 1331 C CA . ALA B 1 64 ? -4.645 -0.881 -1.774 1 98.69 64 ALA B CA 1
ATOM 1332 C C . ALA B 1 64 ? -5.883 -1.478 -1.106 1 98.69 64 ALA B C 1
ATOM 1334 O O . ALA B 1 64 ? -7 -0.997 -1.311 1 98.69 64 ALA B O 1
ATOM 1335 N N . THR B 1 65 ? -5.676 -2.531 -0.477 1 98.31 65 THR B N 1
ATOM 1336 C CA . THR B 1 65 ? -6.684 -3.078 0.424 1 98.31 65 THR B CA 1
ATOM 1337 C C . THR B 1 65 ? -6.289 -2.848 1.881 1 98.31 65 THR B C 1
ATOM 1339 O O . THR B 1 65 ? -5.16 -3.145 2.279 1 98.31 65 THR B O 1
ATOM 1342 N N . ILE B 1 66 ? -7.18 -2.289 2.574 1 98.62 66 ILE B N 1
ATOM 1343 C CA . ILE B 1 66 ? -6.988 -2.035 3.998 1 98.62 66 ILE B CA 1
ATOM 1344 C C . ILE B 1 66 ? -7.824 -3.016 4.816 1 98.62 66 ILE B C 1
ATOM 1346 O O . ILE B 1 66 ? -9.055 -3.045 4.695 1 98.62 66 ILE B O 1
ATOM 1350 N N . ALA B 1 67 ? -7.117 -3.844 5.578 1 98.06 67 ALA B N 1
ATOM 1351 C CA . ALA B 1 67 ? -7.797 -4.785 6.465 1 98.06 67 ALA B CA 1
ATOM 1352 C C . ALA B 1 67 ? -8.328 -4.082 7.707 1 98.06 67 ALA B C 1
ATOM 1354 O O . ALA B 1 67 ? -7.578 -3.412 8.422 1 98.06 67 ALA B O 1
ATOM 1355 N N . VAL B 1 68 ? -9.625 -4.238 7.93 1 98.19 68 VAL B N 1
ATOM 1356 C CA . VAL B 1 68 ? -10.242 -3.619 9.094 1 98.19 68 VAL B CA 1
ATOM 1357 C C . VAL B 1 68 ? -10.93 -4.688 9.945 1 98.19 68 VAL B C 1
ATOM 1359 O O . VAL B 1 68 ? -11.242 -5.773 9.453 1 98.19 68 VAL B O 1
ATOM 1362 N N . LYS B 1 69 ? -11.102 -4.391 11.227 1 97.56 69 LYS B N 1
ATOM 1363 C CA . LYS B 1 69 ? -11.758 -5.332 12.133 1 97.56 69 LYS B CA 1
ATOM 1364 C C . LYS B 1 69 ? -13.219 -5.535 11.742 1 97.56 69 LYS B C 1
ATOM 1366 O O . LYS B 1 69 ? -13.742 -6.648 11.82 1 97.56 69 LYS B O 1
ATOM 1371 N N . ASP B 1 70 ? -13.922 -4.465 11.375 1 97.25 70 ASP B N 1
ATOM 1372 C CA . ASP B 1 70 ? -15.352 -4.473 11.07 1 97.25 70 ASP B CA 1
ATOM 1373 C C . ASP B 1 70 ? -15.672 -3.51 9.93 1 97.25 70 ASP B C 1
ATOM 1375 O O . ASP B 1 70 ? -15.523 -2.295 10.078 1 97.25 70 ASP B O 1
ATOM 1379 N N . VAL B 1 71 ? -16.219 -4.047 8.867 1 97.88 71 VAL B N 1
ATOM 1380 C CA . VAL B 1 71 ? -16.453 -3.266 7.66 1 97.88 71 VAL B CA 1
ATOM 1381 C C . VAL B 1 71 ? -17.578 -2.26 7.91 1 97.88 71 VAL B C 1
ATOM 1383 O O . VAL B 1 71 ? -17.594 -1.175 7.324 1 97.88 71 VAL B O 1
ATOM 1386 N N . ASP B 1 72 ? -18.531 -2.574 8.766 1 97.06 72 ASP B N 1
ATOM 1387 C CA . ASP B 1 72 ? -19.609 -1.628 9.078 1 97.06 72 ASP B CA 1
ATOM 1388 C C . ASP B 1 72 ? -19.062 -0.414 9.828 1 97.06 72 ASP B C 1
ATOM 1390 O O . ASP B 1 72 ? -19.484 0.717 9.578 1 97.06 72 ASP B O 1
ATOM 1394 N N . GLU B 1 73 ? -18.172 -0.69 10.734 1 97.69 73 GLU B N 1
ATOM 1395 C CA . GLU B 1 73 ? -17.531 0.417 11.43 1 97.69 73 GLU B CA 1
ATOM 1396 C C . GLU B 1 73 ? -16.719 1.271 10.461 1 97.69 73 GLU B C 1
ATOM 1398 O O . GLU B 1 73 ? -16.703 2.5 10.562 1 97.69 73 GLU B O 1
ATOM 1403 N N . ALA B 1 74 ? -16.047 0.6 9.57 1 98.25 74 ALA B N 1
ATOM 1404 C CA . ALA B 1 74 ? -15.281 1.329 8.555 1 98.25 74 ALA B CA 1
ATOM 1405 C C . ALA B 1 74 ? -16.203 2.189 7.695 1 98.25 74 ALA B C 1
ATOM 1407 O O . ALA B 1 74 ? -15.906 3.359 7.438 1 98.25 74 ALA B O 1
ATOM 1408 N N . ASN B 1 75 ? -17.281 1.617 7.242 1 98.56 75 ASN B N 1
ATOM 1409 C CA . ASN B 1 75 ? -18.266 2.336 6.445 1 98.56 75 ASN B CA 1
ATOM 1410 C C . ASN B 1 75 ? -18.75 3.602 7.148 1 98.56 75 ASN B C 1
ATOM 1412 O O . ASN B 1 75 ? -18.797 4.676 6.547 1 98.56 75 ASN B O 1
ATOM 1416 N N . ALA B 1 76 ? -19.047 3.465 8.375 1 98.38 76 ALA B N 1
ATOM 1417 C CA . ALA B 1 76 ? -19.516 4.605 9.164 1 98.38 76 ALA B CA 1
ATOM 1418 C C . ALA B 1 76 ? -18.438 5.668 9.281 1 98.38 76 ALA B C 1
ATOM 1420 O O . ALA B 1 76 ? -18.703 6.863 9.117 1 98.38 76 ALA B O 1
ATOM 1421 N N . ALA B 1 77 ? -17.219 5.25 9.609 1 98.5 77 ALA B N 1
ATOM 1422 C CA . ALA B 1 77 ? -16.094 6.18 9.75 1 98.5 77 ALA B CA 1
ATOM 1423 C C . ALA B 1 77 ? -15.82 6.906 8.445 1 98.5 77 ALA B C 1
ATOM 1425 O O . ALA B 1 77 ? -15.602 8.125 8.438 1 98.5 77 ALA B O 1
ATOM 1426 N N . LEU B 1 78 ? -15.797 6.191 7.344 1 98.81 78 LEU B N 1
ATOM 1427 C CA . LEU B 1 78 ? -15.547 6.75 6.02 1 98.81 78 LEU B CA 1
ATOM 1428 C C . LEU B 1 78 ? -16.594 7.789 5.656 1 98.81 78 LEU B C 1
ATOM 1430 O O . LEU B 1 78 ? -16.266 8.891 5.219 1 98.81 78 LEU B O 1
ATOM 1434 N N . THR B 1 79 ? -17.812 7.426 5.883 1 98.25 79 THR B N 1
ATOM 1435 C CA . THR B 1 79 ? -18.938 8.312 5.57 1 98.25 79 THR B CA 1
ATOM 1436 C C . THR B 1 79 ? -18.875 9.578 6.43 1 98.25 79 THR B C 1
ATOM 1438 O O . THR B 1 79 ? -19.016 10.688 5.918 1 98.25 79 THR B O 1
ATOM 1441 N N . ARG B 1 80 ? -18.641 9.406 7.668 1 98.12 80 ARG B N 1
ATOM 1442 C CA . ARG B 1 80 ? -18.562 10.539 8.586 1 98.12 80 ARG B CA 1
ATOM 1443 C C . ARG B 1 80 ? -17.422 11.484 8.188 1 98.12 80 ARG B C 1
ATOM 1445 O O . ARG B 1 80 ? -17.578 12.703 8.281 1 98.12 80 ARG B O 1
ATOM 1452 N N . ALA B 1 81 ? -16.344 10.906 7.766 1 98.25 81 ALA B N 1
ATOM 1453 C CA . ALA B 1 81 ? -15.148 11.688 7.43 1 98.25 81 ALA B CA 1
ATOM 1454 C C . ALA B 1 81 ? -15.312 12.391 6.086 1 98.25 81 ALA B C 1
ATOM 1456 O O . ALA B 1 81 ? -14.562 13.305 5.758 1 98.25 81 ALA B O 1
ATOM 1457 N N . GLY B 1 82 ? -16.25 11.891 5.254 1 98.19 82 GLY B N 1
ATOM 1458 C CA . GLY B 1 82 ? -16.516 12.578 4.004 1 98.19 82 GLY B CA 1
ATOM 1459 C C . GLY B 1 82 ? -16.109 11.789 2.779 1 98.19 82 GLY B C 1
ATOM 1460 O O . GLY B 1 82 ? -16.047 12.328 1.673 1 98.19 82 GLY B O 1
ATOM 1461 N N . ALA B 1 83 ? -15.82 10.539 2.912 1 98.81 83 ALA B N 1
ATOM 1462 C CA . ALA B 1 83 ? -15.547 9.672 1.769 1 98.81 83 ALA B CA 1
ATOM 1463 C C . ALA B 1 83 ? -16.844 9.234 1.086 1 98.81 83 ALA B C 1
ATOM 1465 O O . ALA B 1 83 ? -17.922 9.297 1.685 1 98.81 83 ALA B O 1
ATOM 1466 N N . ARG B 1 84 ? -16.719 8.859 -0.159 1 98.69 84 ARG B N 1
ATOM 1467 C CA . ARG B 1 84 ? -17.828 8.281 -0.902 1 98.69 84 ARG B CA 1
ATOM 1468 C C . ARG B 1 84 ? -17.688 6.77 -1.015 1 98.69 84 ARG B C 1
ATOM 1470 O O . ARG B 1 84 ? -16.656 6.27 -1.447 1 98.69 84 ARG B O 1
ATOM 1477 N N . ILE B 1 85 ? -18.703 6.027 -0.66 1 98.75 85 ILE B N 1
ATOM 1478 C CA . ILE B 1 85 ? -18.703 4.582 -0.854 1 98.75 85 ILE B CA 1
ATOM 1479 C C . ILE B 1 85 ? -19.062 4.254 -2.299 1 98.75 85 ILE B C 1
ATOM 1481 O O . ILE B 1 85 ? -20.188 4.531 -2.74 1 98.75 85 ILE B O 1
ATOM 1485 N N . VAL B 1 86 ? -18.172 3.672 -3.025 1 98.19 86 VAL B N 1
ATOM 1486 C CA . VAL B 1 86 ? -18.344 3.418 -4.449 1 98.19 86 VAL B CA 1
ATOM 1487 C C . VAL B 1 86 ? -18.969 2.037 -4.652 1 98.19 86 VAL B C 1
ATOM 1489 O O . VAL B 1 86 ? -19.609 1.781 -5.676 1 98.19 86 VAL B O 1
ATOM 1492 N N . ALA B 1 87 ? -18.75 1.159 -3.768 1 97.12 87 ALA B N 1
ATOM 1493 C CA . ALA B 1 87 ? -19.297 -0.194 -3.826 1 97.12 87 ALA B CA 1
ATOM 1494 C C . ALA B 1 87 ? -19.297 -0.848 -2.447 1 97.12 87 ALA B C 1
ATOM 1496 O O . ALA B 1 87 ? -18.375 -0.643 -1.659 1 97.12 87 ALA B O 1
ATOM 1497 N N . GLY B 1 88 ? -20.312 -1.664 -2.199 1 96 88 GLY B N 1
ATOM 1498 C CA . GLY B 1 88 ? -20.391 -2.459 -0.983 1 96 88 GLY B CA 1
ATOM 1499 C C . GLY B 1 88 ? -21.062 -1.731 0.165 1 96 88 GLY B C 1
ATOM 1500 O O . GLY B 1 88 ? -21.625 -0.651 -0.022 1 96 88 GLY B O 1
ATOM 1501 N N . PRO B 1 89 ? -20.906 -2.285 1.285 1 96.56 89 PRO B N 1
ATOM 1502 C CA . PRO B 1 89 ? -20.312 -3.578 1.651 1 96.56 89 PRO B CA 1
ATOM 1503 C C . PRO B 1 89 ? -20.984 -4.75 0.929 1 96.56 89 PRO B C 1
ATOM 1505 O O . PRO B 1 89 ? -22.203 -4.754 0.739 1 96.56 89 PRO B O 1
ATOM 1508 N N . VAL B 1 90 ? -20.094 -5.68 0.443 1 94.19 90 VAL B N 1
ATOM 1509 C CA . VAL B 1 90 ? -20.578 -6.902 -0.189 1 94.19 90 VAL B CA 1
ATOM 1510 C C . VAL B 1 90 ? -19.984 -8.117 0.513 1 94.19 90 VAL B C 1
ATOM 1512 O O . VAL B 1 90 ? -18.812 -8.117 0.88 1 94.19 90 VAL B O 1
ATOM 1515 N N . PRO B 1 91 ? -20.734 -9.18 0.683 1 92.19 91 PRO B N 1
ATOM 1516 C CA . PRO B 1 91 ? -20.188 -10.406 1.255 1 92.19 91 PRO B CA 1
ATOM 1517 C C . PRO B 1 91 ? -19.234 -11.125 0.297 1 92.19 91 PRO B C 1
ATOM 1519 O O . PRO B 1 91 ? -19.469 -11.141 -0.915 1 92.19 91 PRO B O 1
ATOM 1522 N N . THR B 1 92 ? -18.156 -11.594 0.886 1 86.62 92 THR B N 1
ATOM 1523 C CA . THR B 1 92 ? -17.219 -12.477 0.182 1 86.62 92 THR B CA 1
ATOM 1524 C C . THR B 1 92 ? -16.984 -13.75 0.983 1 86.62 92 THR B C 1
ATOM 1526 O O . THR B 1 92 ? -17.312 -13.82 2.17 1 86.62 92 THR B O 1
ATOM 1529 N N . PRO B 1 93 ? -16.5 -14.82 0.352 1 81.75 93 PRO B N 1
ATOM 1530 C CA . PRO B 1 93 ? -16.188 -16.031 1.106 1 81.75 93 PRO B CA 1
ATOM 1531 C C . PRO B 1 93 ? -15.266 -15.773 2.297 1 81.75 93 PRO B C 1
ATOM 1533 O O . PRO B 1 93 ? -15.305 -16.5 3.287 1 81.75 93 PRO B O 1
ATOM 1536 N N . ALA B 1 94 ? -14.5 -14.727 2.246 1 83.88 94 ALA B N 1
ATOM 1537 C CA . ALA B 1 94 ? -13.5 -14.453 3.273 1 83.88 94 ALA B CA 1
ATOM 1538 C C . ALA B 1 94 ? -13.992 -13.391 4.25 1 83.88 94 ALA B C 1
ATOM 1540 O O . ALA B 1 94 ? -13.32 -13.086 5.238 1 83.88 94 ALA B O 1
ATOM 1541 N N . GLY B 1 95 ? -15.156 -12.875 4.062 1 92.81 95 GLY B N 1
ATOM 1542 C CA . GLY B 1 95 ? -15.695 -11.789 4.863 1 92.81 95 GLY B CA 1
ATOM 1543 C C . GLY B 1 95 ? -16.5 -10.789 4.055 1 92.81 95 GLY B C 1
ATOM 1544 O O . GLY B 1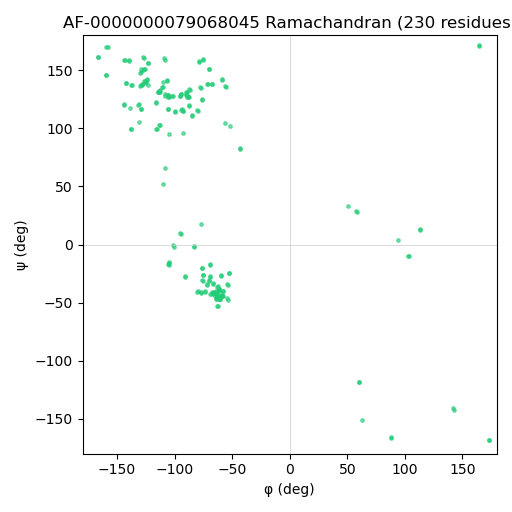 95 ? -17.391 -11.18 3.283 1 92.81 95 GLY B O 1
ATOM 1545 N N . ARG B 1 96 ? -16.344 -9.539 4.391 1 96.69 96 ARG B N 1
ATOM 1546 C CA . ARG B 1 96 ? -17.016 -8.461 3.672 1 96.69 96 ARG B CA 1
ATOM 1547 C C . ARG B 1 96 ? -16.031 -7.379 3.252 1 96.69 96 ARG B C 1
ATOM 1549 O O . ARG B 1 96 ? -14.992 -7.203 3.889 1 96.69 96 ARG B O 1
ATOM 1556 N N . ASN B 1 97 ? -16.359 -6.758 2.189 1 97.44 97 ASN B N 1
ATOM 1557 C CA . ASN B 1 97 ? -15.508 -5.645 1.786 1 97.44 97 ASN B CA 1
ATOM 1558 C C . A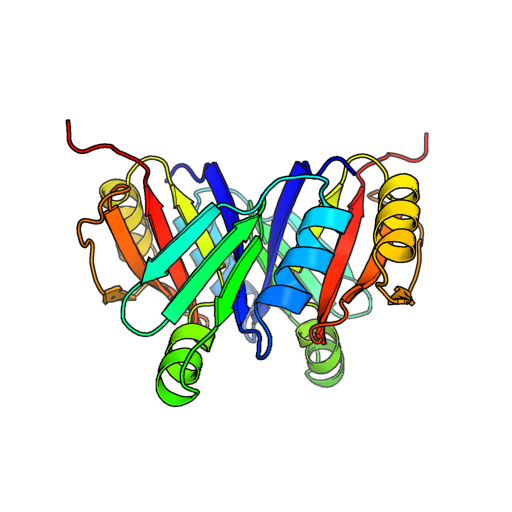SN B 1 97 ? -16.312 -4.508 1.177 1 97.44 97 ASN B C 1
ATOM 1560 O O . ASN B 1 97 ? -17.5 -4.676 0.873 1 97.44 97 ASN B O 1
ATOM 1564 N N . LEU B 1 98 ? -15.781 -3.326 1.154 1 98.25 98 LEU B N 1
ATOM 1565 C CA . LEU B 1 98 ? -16.312 -2.172 0.439 1 98.25 98 LEU B CA 1
ATOM 1566 C C . LEU B 1 98 ? -15.195 -1.372 -0.214 1 98.25 98 LEU B C 1
ATOM 1568 O O . LEU B 1 98 ? -14.023 -1.538 0.135 1 98.25 98 LEU B O 1
ATOM 1572 N N . ILE B 1 99 ? -15.562 -0.604 -1.237 1 98.62 99 ILE B N 1
ATOM 1573 C CA . ILE B 1 99 ? -14.633 0.287 -1.92 1 98.62 99 ILE B CA 1
ATOM 1574 C C . ILE B 1 99 ? -15.023 1.74 -1.664 1 98.62 99 ILE B C 1
ATOM 1576 O O . ILE B 1 99 ? -16.188 2.109 -1.809 1 98.62 99 ILE B O 1
ATOM 1580 N N . ALA B 1 100 ? -14.055 2.531 -1.293 1 98.88 100 ALA B N 1
ATOM 1581 C CA . ALA B 1 100 ? -14.312 3.926 -0.948 1 98.88 100 ALA B CA 1
ATOM 1582 C C . ALA B 1 100 ? -13.422 4.867 -1.751 1 98.88 100 ALA B C 1
ATOM 1584 O O . ALA B 1 100 ? -12.242 4.574 -1.975 1 98.88 100 ALA B O 1
ATOM 1585 N N . LEU B 1 101 ? -13.945 5.969 -2.178 1 98.81 101 LEU B N 1
ATOM 1586 C CA . LEU B 1 101 ? -13.242 7.098 -2.779 1 98.81 101 LEU B CA 1
ATOM 1587 C C . LEU B 1 101 ? -13.016 8.203 -1.757 1 98.81 101 LEU B C 1
ATOM 1589 O O . LEU B 1 101 ? -13.977 8.773 -1.23 1 98.81 101 LEU B O 1
ATOM 1593 N N . HIS B 1 102 ? -11.773 8.461 -1.427 1 98.81 102 HIS B N 1
ATOM 1594 C CA . HIS B 1 102 ? -11.438 9.555 -0.525 1 98.81 102 HIS B CA 1
ATOM 1595 C C . HIS B 1 102 ? -11.555 10.906 -1.228 1 98.81 102 HIS B C 1
ATOM 1597 O O . HIS B 1 102 ? -11.484 10.977 -2.457 1 98.81 102 HIS B O 1
ATOM 1603 N N . PRO B 1 103 ? -11.688 12 -0.431 1 98.44 103 PRO B N 1
ATOM 1604 C CA . PRO B 1 103 ? -11.828 13.328 -1.032 1 98.44 103 PRO B CA 1
ATOM 1605 C C . PRO B 1 103 ? -10.625 13.711 -1.898 1 98.44 103 PRO B C 1
ATOM 1607 O O . PRO B 1 103 ? -10.766 14.5 -2.836 1 98.44 103 PRO B O 1
ATOM 1610 N N . ASP B 1 104 ? -9.445 13.156 -1.608 1 97.94 104 ASP B N 1
ATOM 1611 C CA . ASP B 1 104 ? -8.242 13.508 -2.352 1 97.94 104 ASP B CA 1
ATOM 1612 C C . ASP B 1 104 ? -8.133 12.703 -3.643 1 97.94 104 ASP B C 1
ATOM 1614 O O . ASP B 1 104 ? -7.172 12.852 -4.398 1 97.94 104 ASP B O 1
ATOM 1618 N N . GLY B 1 105 ? -9.047 11.844 -3.865 1 98 105 GLY B N 1
ATOM 1619 C CA . GLY B 1 105 ? -9.07 11.07 -5.098 1 98 105 GLY B CA 1
ATOM 1620 C C . GLY B 1 105 ? -8.586 9.648 -4.918 1 98 105 GLY B C 1
ATOM 1621 O O . GLY B 1 105 ? -8.734 8.82 -5.824 1 98 105 GLY B O 1
ATOM 1622 N N . SER B 1 106 ? -8.031 9.297 -3.822 1 98.5 106 SER B N 1
ATOM 1623 C CA . SER B 1 106 ? -7.574 7.934 -3.57 1 98.5 106 SER B CA 1
ATOM 1624 C C . SER B 1 106 ? -8.75 6.961 -3.465 1 98.5 106 SER B C 1
ATOM 1626 O O . SER B 1 106 ? -9.781 7.293 -2.883 1 98.5 106 SER B O 1
ATOM 1628 N N . VAL B 1 107 ? -8.602 5.797 -4.059 1 98.75 107 VAL B N 1
ATOM 1629 C CA . VAL B 1 107 ? -9.586 4.723 -3.963 1 98.75 107 VAL B CA 1
ATOM 1630 C C . VAL B 1 107 ? -8.969 3.518 -3.258 1 98.75 107 VAL B C 1
ATOM 1632 O O . VAL B 1 107 ? -7.922 3.02 -3.67 1 98.75 107 VAL B O 1
ATOM 1635 N N . PHE B 1 108 ? -9.586 3.068 -2.154 1 98.88 108 PHE B N 1
ATOM 1636 C CA . PHE B 1 108 ? -9.102 1.912 -1.411 1 98.88 108 PHE B CA 1
ATOM 1637 C C . PHE B 1 108 ? -10.234 0.918 -1.159 1 98.88 108 PHE B C 1
ATOM 1639 O O . PHE B 1 108 ? -11.391 1.311 -1.028 1 98.88 108 PHE B O 1
ATOM 1646 N N . GLU B 1 109 ? -9.883 -0.335 -1.121 1 98.62 109 GLU B N 1
ATOM 1647 C CA . GLU B 1 109 ? -10.773 -1.382 -0.628 1 98.62 109 GLU B CA 1
ATOM 1648 C C . GLU B 1 109 ? -10.602 -1.594 0.873 1 98.62 109 GLU B C 1
ATOM 1650 O O . GLU B 1 109 ? -9.469 -1.681 1.366 1 98.62 109 GLU B O 1
ATOM 1655 N N . TYR B 1 110 ? -11.672 -1.577 1.605 1 98.62 110 TYR B N 1
ATOM 1656 C CA . TYR B 1 110 ? -11.703 -1.962 3.012 1 98.62 110 TYR B CA 1
ATOM 1657 C C . TYR B 1 110 ? -12.359 -3.326 3.189 1 98.62 110 TYR B C 1
ATOM 1659 O O . TYR B 1 110 ? -13.445 -3.572 2.662 1 98.62 110 TYR B O 1
ATOM 1667 N N . ALA B 1 111 ? -11.641 -4.227 3.926 1 97.94 111 ALA B N 1
ATOM 1668 C CA . ALA B 1 111 ? -12.125 -5.598 4.027 1 97.94 111 ALA B CA 1
ATOM 1669 C C . ALA B 1 111 ? -11.984 -6.129 5.453 1 97.94 111 ALA B C 1
ATOM 1671 O O . ALA B 1 111 ? -10.977 -5.871 6.117 1 97.94 111 ALA B O 1
ATOM 1672 N N . ASP B 1 112 ? -12.938 -6.805 5.949 1 97.25 112 ASP B N 1
ATOM 1673 C CA . ASP B 1 112 ? -12.828 -7.523 7.211 1 97.25 112 ASP B CA 1
ATOM 1674 C C . ASP B 1 112 ? -12.789 -9.031 6.98 1 97.25 112 ASP B C 1
ATOM 1676 O O . ASP B 1 112 ? -12.867 -9.492 5.844 1 97.25 112 ASP B O 1
ATOM 1680 N N . ARG B 1 113 ? -12.297 -9.781 7.953 1 85.94 113 ARG B N 1
ATOM 1681 C CA . ARG B 1 113 ? -12.297 -11.234 7.902 1 85.94 113 ARG B CA 1
ATOM 1682 C C . ARG B 1 113 ? -13.281 -11.82 8.898 1 85.94 113 ARG B C 1
ATOM 1684 O O . ARG B 1 113 ? -12.898 -12.25 9.992 1 85.94 113 ARG B O 1
ATOM 1691 N N . LYS B 1 114 ? -14.43 -11.383 8.836 1 72.75 114 LYS B N 1
ATOM 1692 C CA . LYS B 1 114 ? -15.453 -11.961 9.703 1 72.75 114 LYS B CA 1
ATOM 1693 C C . LYS B 1 114 ? -16.203 -13.086 9 1 72.75 114 LYS B C 1
ATOM 1695 O O . LYS B 1 114 ? -16.781 -12.883 7.922 1 72.75 114 LYS B O 1
ATOM 1700 N N . ILE B 1 115 ? -15.672 -14.266 9.32 1 58.56 115 ILE B N 1
ATOM 1701 C CA . ILE B 1 115 ? -16.438 -15.391 8.789 1 58.56 115 ILE B CA 1
ATOM 1702 C C . ILE B 1 115 ? -17.891 -15.305 9.273 1 58.56 115 ILE B C 1
ATOM 1704 O O . ILE B 1 115 ? -18.141 -15 10.438 1 58.56 115 ILE B O 1
ATOM 1708 N N . MET B 1 116 ? -18.703 -14.906 8.367 1 49.88 116 MET B N 1
ATOM 1709 C CA . MET B 1 116 ? -20.109 -14.977 8.758 1 49.88 116 MET B CA 1
ATOM 1710 C C . MET B 1 116 ? -20.406 -16.281 9.477 1 49.88 116 MET B C 1
ATOM 1712 O O . MET B 1 116 ? -20.188 -17.359 8.93 1 49.88 116 MET B O 1
ATOM 1716 N N . THR B 1 117 ? -20.078 -16.234 10.727 1 41.72 117 THR B N 1
ATOM 1717 C CA . THR B 1 117 ? -20.609 -17.406 11.43 1 41.72 117 THR B CA 1
ATOM 1718 C C . THR B 1 117 ? -22.109 -17.516 11.25 1 41.72 117 THR B C 1
ATOM 1720 O O . THR B 1 117 ? -22.812 -16.5 11.188 1 41.72 117 THR B O 1
#

pLDDT: mean 95.45, std 8.48, range [41.22, 98.88]

Organism: Streptomyces microflavus (NCBI:txid1919)

Foldseek 3Di:
DAWDDKAFEDEDADQVVVQVVLCVVQVFHWDWDDDPAWIWTDGVRYIYIYGDPVVVVVVVLAGIEIEGADQVVVVVVCVVVPKAWPDDQDADCQFTKTWIADPVGHIHIYGYRDRPD/DAWDDKAFEDEDADQVVVQVVLCVVQVFHWDWDDDPQWTWTDGVRYIYIYGDPVVVVVVVLAGIEIEGADQVVVVVVCVVVPKAWPDDQDADCQFTKTWIADPVGHIHIYGYRDRPD

Solvent-accessible surface area (backbone atoms only — not comparable to full-atom values): 12379 Å² total; per-residue (Å²): 88,59,75,75,48,46,32,44,55,41,80,41,93,52,55,69,63,49,49,53,34,52,27,57,36,54,73,38,77,68,50,73,50,80,56,99,78,25,45,33,35,40,37,91,51,36,36,38,33,26,59,55,65,78,57,46,62,60,53,64,56,39,59,29,40,36,33,26,74,45,48,68,52,39,51,51,31,37,49,73,42,56,32,46,77,76,41,67,79,41,83,50,96,64,12,34,32,30,32,36,36,40,84,86,66,51,27,36,32,38,30,18,71,46,68,82,119,90,59,73,75,48,45,31,45,56,42,81,40,92,52,55,69,64,49,49,53,34,51,27,57,37,54,74,37,77,70,50,72,50,72,56,82,84,28,44,34,36,38,39,90,50,36,37,39,36,26,59,55,65,79,58,47,61,59,54,64,57,42,60,30,38,35,33,27,73,45,47,67,52,39,52,51,32,38,50,74,43,58,33,44,78,75,40,68,80,41,85,47,97,64,14,35,32,31,31,36,36,39,85,85,65,52,27,36,32,38,30,18,71,48,64,82,121